Protein AF-X1D7F7-F1 (afdb_monomer)

Solvent-accessible surface area (backbone atoms only — not comparable to full-atom values): 16155 Å² total; per-residue (Å²): 139,84,83,72,40,50,26,48,32,38,71,36,50,73,59,16,38,52,45,43,55,53,54,32,61,75,66,76,52,70,87,54,40,85,65,54,35,62,47,55,54,32,27,34,93,53,94,46,90,59,8,45,32,62,40,54,62,48,71,43,56,56,75,42,74,61,44,76,59,84,46,68,76,40,57,85,78,42,46,62,49,32,41,73,59,33,69,66,85,55,60,74,33,77,72,42,48,59,56,28,54,50,46,52,60,56,57,70,74,51,61,60,69,60,49,30,60,75,67,73,41,46,61,72,49,56,33,73,48,51,54,44,62,40,52,50,23,56,33,30,18,60,75,54,32,56,50,36,61,70,76,41,39,70,60,54,46,50,30,26,63,51,27,41,66,61,53,56,59,62,41,55,65,32,52,66,73,50,69,52,89,98,53,93,45,35,29,34,41,38,50,54,75,67,22,50,86,76,36,54,59,80,57,38,61,72,51,45,68,58,56,48,52,54,48,51,52,43,43,74,73,69,25,30,38,31,37,37,38,44,48,28,45,61,89,54,54,71,64,64,64,77,54,64,67,76,38,42,32,39,39,40,40,64,30,51,63,66,62,47,41,73,76,36,51,93,34,35,56,79,41,76,51,76,59,65,65,42,79,73,70,45,52,73,66,56,55,74,63,65,128

Nearest PDB structures (foldseek):
  2cw6-assembly3_F  TM=3.969E-01  e=5.124E-01  Homo sapiens
  3qpy-assembly1_B  TM=3.254E-01  e=8.257E-01  Neisseria meningitidis MC58
  3fyp-assembly1_B  TM=3.456E-01  e=1.331E+00  Neisseria meningitidis serogroup B
  4jte-assembly1_B  TM=3.418E-01  e=1.689E+00  Neisseria meningitidis MC58

Mean predicted aligned error: 3.76 Å

Radius of gyration: 19.44 Å; Cα contacts (8 Å, |Δi|>4): 446; chains: 1; bounding box: 44×48×54 Å

pLDDT: mean 94.22, std 4.55, range [61.16, 98.56]

Sequence (291 aa):
LTGMTVEEFFFDIPKAYKATKKVWDMFGGFDLYSGGSPIFGYYAPIPNSHSMMYFDWTLPKGNTPEQMHEKEIMKREDYDLVIKKGFKPFIKRPEVQKDFVKCLLETSKLDTREWLKEMDVMPLAEAFIEPPVDMISFLRSFNKFLMDVVEIPDKVITACEATEKELLRTLDPQFKSAKREGVMQMCLFGFSRIATNHISPKKFDLFWPHIKRISEYIIKNGFIVQYHIDNDYTDVLEYFTEFPKGKIMFHLDMTDIFKAKEILGDRACLMGNVPPQITGRGTPHDVENIA

InterPro domains:
  IPR000257 Uroporphyrinogen decarboxylase (URO-D) [PF01208] (127-289)
  IPR038071 UROD/MetE-like superfamily [G3DSA:3.20.20.210] (2-291)
  IPR038071 UROD/MetE-like superfamily [SSF51726] (4-289)
  IPR052024 Methylcobamide/Methylated-thiol:CoM methyltransferase [PTHR47099] (91-290)

Structure (mmCIF, N/CA/C/O backbone):
data_AF-X1D7F7-F1
#
_entry.id   AF-X1D7F7-F1
#
loop_
_atom_site.group_PDB
_atom_site.id
_atom_site.type_symbol
_atom_site.label_atom_id
_atom_site.label_alt_id
_atom_site.label_comp_id
_atom_site.label_asym_id
_atom_site.label_entity_id
_atom_site.label_seq_id
_atom_site.pdbx_PDB_ins_code
_atom_site.Cartn_x
_atom_site.Cartn_y
_atom_site.Cartn_z
_atom_site.occupancy
_atom_site.B_iso_or_equiv
_atom_site.auth_seq_id
_atom_site.auth_comp_id
_atom_site.auth_asym_id
_atom_site.auth_atom_id
_atom_site.pdbx_PDB_model_num
ATOM 1 N N . LEU A 1 1 ? 20.835 -5.389 -14.455 1.00 82.62 1 LEU A N 1
ATOM 2 C CA . LEU A 1 1 ? 20.414 -5.653 -15.855 1.00 82.62 1 LEU A CA 1
ATOM 3 C C . LEU A 1 1 ? 20.789 -4.525 -16.813 1.00 82.62 1 LEU A C 1
ATOM 5 O O . LEU A 1 1 ? 21.385 -4.789 -17.846 1.00 82.62 1 LEU A O 1
ATOM 9 N N . THR A 1 2 ? 20.494 -3.267 -16.482 1.00 89.62 2 THR A N 1
ATOM 10 C CA . THR A 1 2 ? 20.776 -2.122 -17.371 1.00 89.62 2 THR A CA 1
ATOM 11 C C . THR A 1 2 ? 22.102 -1.409 -17.088 1.00 89.62 2 THR A C 1
ATOM 13 O O . THR A 1 2 ? 22.498 -0.563 -17.883 1.00 89.62 2 THR A O 1
ATOM 16 N N . GLY A 1 3 ? 22.783 -1.746 -15.984 1.00 90.50 3 GLY A N 1
ATOM 17 C CA . GLY A 1 3 ? 23.984 -1.050 -15.495 1.00 90.50 3 GLY A CA 1
ATOM 18 C C . GLY A 1 3 ? 23.683 0.216 -14.682 1.00 90.50 3 GLY A C 1
ATOM 19 O O . GLY A 1 3 ? 24.607 0.861 -14.206 1.00 90.50 3 GLY A O 1
ATOM 20 N N . MET A 1 4 ? 22.403 0.553 -14.526 1.00 94.44 4 MET A N 1
ATOM 21 C CA . MET A 1 4 ? 21.915 1.674 -13.728 1.00 94.44 4 MET A CA 1
ATOM 22 C C . MET A 1 4 ? 21.993 1.371 -12.231 1.00 94.44 4 MET A C 1
ATOM 24 O O . MET A 1 4 ? 21.747 0.230 -11.826 1.00 94.44 4 MET A O 1
ATOM 28 N N . THR A 1 5 ? 22.298 2.386 -11.423 1.00 95.94 5 THR A N 1
ATOM 29 C CA . THR A 1 5 ? 22.226 2.261 -9.962 1.00 95.94 5 THR A CA 1
ATOM 30 C C . THR A 1 5 ? 20.793 2.419 -9.445 1.00 95.94 5 THR A C 1
ATOM 32 O O . THR A 1 5 ? 19.941 2.993 -10.122 1.00 95.94 5 THR A O 1
ATOM 35 N N . VAL A 1 6 ? 20.509 1.945 -8.229 1.00 94.75 6 VAL A N 1
ATOM 36 C CA . VAL A 1 6 ? 19.190 2.159 -7.594 1.00 94.75 6 VAL A CA 1
ATOM 37 C C . VAL A 1 6 ? 18.888 3.654 -7.455 1.00 94.75 6 VAL A C 1
ATOM 39 O O . VAL A 1 6 ? 17.783 4.086 -7.761 1.00 94.75 6 VAL A O 1
ATOM 42 N N . GLU A 1 7 ? 19.884 4.457 -7.078 1.00 97.06 7 GLU A N 1
ATOM 43 C CA . GLU A 1 7 ? 19.786 5.920 -7.005 1.00 97.06 7 GLU A CA 1
ATOM 44 C C . GLU A 1 7 ? 19.397 6.548 -8.351 1.00 97.06 7 GLU A C 1
ATOM 46 O O . GLU A 1 7 ? 18.471 7.354 -8.412 1.00 97.06 7 GLU A O 1
ATOM 51 N N . GLU A 1 8 ? 20.044 6.154 -9.449 1.00 96.56 8 GLU A N 1
ATOM 52 C CA . GLU A 1 8 ? 19.692 6.657 -10.780 1.00 96.56 8 GLU A CA 1
ATOM 53 C C . GLU A 1 8 ? 18.271 6.253 -11.186 1.00 96.56 8 GLU A C 1
ATOM 55 O O . GLU A 1 8 ? 17.541 7.075 -11.737 1.00 96.56 8 GLU A O 1
ATOM 60 N N . PHE A 1 9 ? 17.859 5.015 -10.893 1.00 95.75 9 PHE A N 1
ATOM 61 C CA . PHE A 1 9 ? 16.495 4.554 -11.164 1.00 95.75 9 PHE A CA 1
ATOM 62 C C . PHE A 1 9 ? 15.456 5.325 -10.338 1.00 95.75 9 PHE A C 1
ATOM 64 O O . PHE A 1 9 ? 14.357 5.602 -10.816 1.00 95.75 9 PHE A O 1
ATOM 71 N N . PHE A 1 10 ? 15.808 5.712 -9.112 1.00 95.56 10 PHE A N 1
ATOM 72 C CA . PHE A 1 10 ? 14.951 6.519 -8.255 1.00 95.56 10 PHE A CA 1
ATOM 73 C C . PHE A 1 10 ? 14.845 7.965 -8.739 1.00 95.56 10 PHE A C 1
ATOM 75 O O . PHE A 1 10 ? 13.742 8.487 -8.845 1.00 95.56 10 PHE A O 1
ATOM 82 N N . PHE A 1 11 ? 15.950 8.641 -9.043 1.00 95.81 11 PHE A N 1
ATOM 83 C CA . PHE A 1 11 ? 15.922 10.099 -9.213 1.00 95.81 11 PHE A CA 1
ATOM 84 C C . PHE A 1 11 ? 15.910 10.586 -10.665 1.00 95.81 11 PHE A C 1
ATOM 86 O O . PHE A 1 11 ? 15.451 11.700 -10.917 1.00 95.81 11 PHE A O 1
ATOM 93 N N . ASP A 1 12 ? 16.382 9.791 -11.626 1.00 96.44 12 ASP A N 1
ATOM 94 C CA . ASP A 1 12 ? 16.385 10.163 -13.044 1.00 96.44 12 ASP A CA 1
ATOM 95 C C . ASP A 1 12 ? 15.177 9.537 -13.753 1.00 96.44 12 ASP A C 1
ATOM 97 O O . ASP A 1 12 ? 15.259 8.453 -14.331 1.00 96.44 12 ASP A O 1
ATOM 101 N N . ILE A 1 13 ? 14.031 10.224 -13.696 1.00 96.31 13 ILE A N 1
ATOM 102 C CA . ILE A 1 13 ? 12.745 9.729 -14.217 1.00 96.31 13 ILE A CA 1
ATOM 103 C C . ILE A 1 13 ? 12.833 9.305 -15.701 1.00 96.31 13 ILE A C 1
ATOM 105 O O . ILE A 1 13 ? 12.429 8.179 -16.018 1.00 96.31 13 ILE A O 1
ATOM 109 N N . PRO A 1 14 ? 13.378 10.120 -16.632 1.00 95.38 14 PRO A N 1
ATOM 110 C CA . PRO A 1 14 ? 13.524 9.701 -18.027 1.00 95.38 14 PRO A CA 1
ATOM 111 C C . PRO A 1 14 ? 14.444 8.493 -18.208 1.00 95.38 14 PRO A C 1
ATOM 113 O O . PRO A 1 14 ? 14.172 7.630 -19.050 1.00 95.38 14 PRO A O 1
ATOM 116 N N . LYS A 1 15 ? 15.547 8.421 -17.456 1.00 95.50 15 LYS A N 1
ATOM 117 C CA . LYS A 1 15 ? 16.479 7.296 -17.554 1.00 95.50 15 LYS A CA 1
ATOM 118 C C . LYS A 1 15 ? 15.844 6.030 -16.982 1.00 95.50 15 LYS A C 1
ATOM 120 O O . LYS A 1 15 ? 15.919 4.996 -17.644 1.00 95.50 15 LYS A O 1
ATOM 125 N N . ALA A 1 16 ? 15.165 6.114 -15.837 1.00 95.69 16 ALA A N 1
ATOM 126 C CA . ALA A 1 16 ? 14.414 5.021 -15.220 1.00 95.69 16 ALA A CA 1
ATOM 127 C C . ALA A 1 16 ? 13.370 4.449 -16.184 1.00 95.69 16 ALA A C 1
ATOM 129 O O . ALA A 1 16 ? 13.343 3.247 -16.423 1.00 95.69 16 ALA A O 1
ATOM 130 N N . TYR A 1 17 ? 12.598 5.313 -16.844 1.00 94.69 17 TYR A N 1
ATOM 131 C CA . TYR A 1 17 ? 11.628 4.904 -17.857 1.00 94.69 17 TYR A CA 1
ATOM 132 C C . TYR A 1 17 ? 12.265 4.145 -19.036 1.00 94.69 17 TYR A C 1
ATOM 134 O O . TYR A 1 17 ? 11.796 3.070 -19.418 1.00 94.69 17 TYR A O 1
ATOM 142 N N . LYS A 1 18 ? 13.383 4.650 -19.581 1.00 93.75 18 LYS A N 1
ATOM 143 C CA . LYS A 1 18 ? 14.148 3.947 -20.630 1.00 93.75 18 LYS A CA 1
ATOM 144 C C . LYS A 1 18 ? 14.701 2.610 -20.139 1.00 93.75 18 LYS A C 1
ATOM 146 O O . LYS A 1 18 ? 14.734 1.646 -20.901 1.00 93.75 18 LYS A O 1
ATOM 151 N N . ALA A 1 19 ? 15.148 2.547 -18.885 1.00 94.38 19 ALA A N 1
ATOM 152 C CA . ALA A 1 19 ? 15.613 1.310 -18.277 1.00 94.38 19 ALA A CA 1
ATOM 153 C C . ALA A 1 19 ? 14.475 0.293 -18.143 1.00 94.38 19 ALA A C 1
ATOM 155 O O . ALA A 1 19 ? 14.697 -0.863 -18.495 1.00 94.38 19 ALA A O 1
ATOM 156 N N . THR A 1 20 ? 13.273 0.713 -17.738 1.00 92.44 20 THR A N 1
ATOM 157 C CA . THR A 1 20 ? 12.102 -0.171 -17.689 1.00 92.44 20 THR A CA 1
ATOM 158 C C . THR A 1 20 ? 11.771 -0.730 -19.072 1.00 92.44 20 THR A C 1
ATOM 160 O O . THR A 1 20 ? 11.662 -1.944 -19.198 1.00 92.44 20 THR A O 1
ATOM 163 N N . LYS A 1 21 ? 11.711 0.104 -20.125 1.00 91.38 21 LYS A N 1
ATOM 164 C CA . LYS A 1 21 ? 11.503 -0.371 -21.512 1.00 91.38 21 LYS A CA 1
ATOM 165 C C . LYS A 1 21 ? 12.576 -1.368 -21.954 1.00 91.38 21 LYS A C 1
ATOM 167 O O . LYS A 1 21 ? 12.274 -2.417 -22.499 1.00 91.38 21 LYS A O 1
ATOM 172 N N . LYS A 1 22 ? 13.846 -1.085 -21.656 1.00 92.25 22 LYS A N 1
ATOM 173 C CA . LYS A 1 22 ? 14.938 -2.006 -21.990 1.00 92.25 22 LYS A CA 1
ATOM 174 C C . LYS A 1 22 ? 14.789 -3.354 -21.279 1.00 92.25 22 LYS A C 1
ATOM 176 O O . LYS A 1 22 ? 15.020 -4.386 -21.895 1.00 92.25 22 LYS A O 1
ATOM 181 N N . VAL A 1 23 ? 14.453 -3.348 -19.988 1.00 91.38 23 VAL A N 1
ATOM 182 C CA . VAL A 1 23 ? 14.227 -4.584 -19.222 1.00 91.38 23 VAL A CA 1
ATOM 183 C C . VAL A 1 23 ? 13.019 -5.341 -19.768 1.00 91.38 23 VAL A C 1
ATOM 185 O O . VAL A 1 23 ? 13.100 -6.555 -19.905 1.00 91.38 23 VAL A O 1
ATOM 188 N N . TRP A 1 24 ? 11.953 -4.631 -20.137 1.00 91.38 24 TRP A N 1
ATOM 189 C CA . TRP A 1 24 ? 10.791 -5.191 -20.824 1.00 91.38 24 TRP A CA 1
ATOM 190 C C . TRP A 1 24 ? 11.204 -6.008 -22.052 1.00 91.38 24 TRP A C 1
ATOM 192 O O . TRP A 1 24 ? 10.938 -7.206 -22.115 1.00 91.38 24 TRP A O 1
ATOM 202 N N . ASP A 1 25 ? 11.952 -5.395 -22.970 1.00 89.25 25 ASP A N 1
ATOM 203 C CA . ASP A 1 25 ? 12.394 -6.044 -24.209 1.00 89.25 25 ASP A CA 1
ATOM 204 C C . ASP A 1 25 ? 13.329 -7.236 -23.949 1.00 89.25 25 ASP A C 1
ATOM 206 O O . ASP A 1 25 ? 13.267 -8.244 -24.651 1.00 89.25 25 ASP A O 1
ATOM 210 N N . MET A 1 26 ? 14.186 -7.150 -22.923 1.00 91.88 26 MET A N 1
ATOM 211 C CA . MET A 1 26 ? 15.124 -8.224 -22.564 1.00 91.88 26 MET A CA 1
ATOM 212 C C . MET A 1 26 ? 14.426 -9.531 -22.181 1.00 91.88 26 MET A C 1
ATOM 214 O O . MET A 1 26 ? 14.989 -10.599 -22.417 1.00 91.88 26 MET A O 1
ATOM 218 N N . PHE A 1 27 ? 13.239 -9.449 -21.581 1.00 89.00 27 PHE A N 1
ATOM 219 C CA . PHE A 1 27 ? 12.469 -10.615 -21.148 1.00 89.00 27 PHE A CA 1
ATOM 220 C C . PHE A 1 27 ? 11.330 -10.978 -22.110 1.00 89.00 27 PHE A C 1
ATOM 222 O O . PHE A 1 27 ? 10.582 -11.909 -21.832 1.00 89.00 27 PHE A O 1
ATOM 229 N N . GLY A 1 28 ? 11.223 -10.296 -23.257 1.00 87.75 28 GLY A N 1
ATOM 230 C CA . GLY A 1 28 ? 10.147 -10.526 -24.226 1.00 87.75 28 GLY A CA 1
ATOM 231 C C . GLY A 1 28 ? 8.805 -9.910 -23.821 1.00 87.75 28 GLY A C 1
ATOM 232 O O . GLY A 1 28 ? 7.779 -10.259 -24.399 1.00 87.75 28 GLY A O 1
ATOM 233 N N . GLY A 1 29 ? 8.821 -8.981 -22.864 1.00 87.88 29 GLY A N 1
ATOM 234 C CA . GLY A 1 29 ? 7.650 -8.315 -22.308 1.00 87.88 29 GLY A CA 1
ATOM 235 C C . GLY A 1 29 ? 7.100 -8.955 -21.035 1.00 87.88 29 GLY A C 1
ATOM 236 O O . GLY A 1 29 ? 7.577 -9.986 -20.570 1.00 87.88 29 GLY A O 1
ATOM 237 N N . PHE A 1 30 ? 6.102 -8.290 -20.454 1.00 88.69 30 PHE A N 1
ATOM 238 C CA . PHE A 1 30 ? 5.359 -8.739 -19.278 1.00 88.69 30 PHE A CA 1
ATOM 239 C C . PHE A 1 30 ? 3.867 -8.446 -19.477 1.00 88.69 30 PHE A C 1
ATOM 241 O O . PHE A 1 30 ? 3.506 -7.574 -20.262 1.00 88.69 30 PHE A O 1
ATOM 248 N N . ASP A 1 31 ? 2.991 -9.107 -18.725 1.00 88.38 31 ASP A N 1
ATOM 249 C CA . ASP A 1 31 ? 1.540 -8.858 -18.798 1.00 88.38 31 ASP A CA 1
ATOM 250 C C . ASP A 1 31 ? 1.103 -7.587 -18.045 1.00 88.38 31 ASP A C 1
ATOM 252 O O . ASP A 1 31 ? -0.057 -7.172 -18.105 1.00 88.38 31 ASP A O 1
ATOM 256 N N . LEU A 1 32 ? 2.027 -6.963 -17.306 1.00 89.00 32 LEU A N 1
ATOM 257 C CA . LEU A 1 32 ? 1.753 -5.815 -16.451 1.00 89.00 32 LEU A CA 1
ATOM 258 C C . LEU A 1 32 ? 2.950 -4.868 -16.375 1.00 89.00 32 LEU A C 1
ATOM 260 O O . LEU A 1 32 ? 4.075 -5.275 -16.087 1.00 89.00 32 LEU A O 1
ATOM 264 N N . TYR A 1 33 ? 2.698 -3.577 -16.570 1.00 88.94 33 TYR A N 1
ATOM 265 C CA . TYR A 1 33 ? 3.700 -2.532 -16.418 1.00 88.94 33 TYR A CA 1
ATOM 266 C C . TYR A 1 33 ? 3.781 -2.036 -14.973 1.00 88.94 33 TYR A C 1
ATOM 268 O O . TYR A 1 33 ? 2.916 -1.302 -14.497 1.00 88.94 33 TYR A O 1
ATOM 276 N N . SER A 1 34 ? 4.861 -2.397 -14.280 1.00 81.12 34 SER A N 1
ATOM 277 C CA . SER A 1 34 ? 5.099 -2.044 -12.872 1.00 81.12 34 SER A CA 1
ATOM 278 C C . SER A 1 34 ? 5.486 -0.579 -12.631 1.00 81.12 34 SER A C 1
ATOM 280 O O . SER A 1 34 ? 5.637 -0.176 -11.482 1.00 81.12 34 SER A O 1
ATOM 282 N N . GLY A 1 35 ? 5.650 0.229 -13.684 1.00 83.06 35 GLY A N 1
ATOM 283 C CA . GLY A 1 35 ? 6.020 1.640 -13.571 1.00 83.06 35 GLY A CA 1
ATOM 284 C C . GLY A 1 35 ? 7.496 1.945 -13.846 1.00 83.06 35 GLY A C 1
ATOM 285 O O . GLY A 1 35 ? 8.304 1.082 -14.194 1.00 83.06 35 GLY A O 1
ATOM 286 N N . GLY A 1 36 ? 7.827 3.233 -13.742 1.00 86.38 36 GLY A N 1
ATOM 287 C CA . GLY A 1 36 ? 9.190 3.756 -13.836 1.00 86.38 36 GLY A CA 1
ATOM 288 C C . GLY A 1 36 ? 9.761 4.065 -12.454 1.00 86.38 36 GLY A C 1
ATOM 289 O O . GLY A 1 36 ? 9.640 3.270 -11.529 1.00 86.38 36 GLY A O 1
ATOM 290 N N . SER A 1 37 ? 10.366 5.242 -12.314 1.00 93.88 37 SER A N 1
ATOM 291 C CA . SER A 1 37 ? 10.890 5.708 -11.030 1.00 93.88 37 SER A CA 1
ATOM 292 C C . SER A 1 37 ? 9.804 5.721 -9.928 1.00 93.88 37 SER A C 1
ATOM 294 O O . SER A 1 37 ? 8.736 6.309 -10.132 1.00 93.88 37 SER A O 1
ATOM 296 N N . PRO A 1 38 ? 10.082 5.156 -8.737 1.00 92.81 38 PRO A N 1
ATOM 297 C CA . PRO A 1 38 ? 9.147 5.148 -7.611 1.00 92.81 38 PRO A CA 1
ATOM 298 C C . PRO A 1 38 ? 9.126 6.467 -6.820 1.00 92.81 38 PRO A C 1
ATOM 300 O O . PRO A 1 38 ? 8.256 6.643 -5.966 1.00 92.81 38 PRO A O 1
ATOM 303 N N . ILE A 1 39 ? 10.030 7.422 -7.095 1.00 94.62 39 ILE A N 1
ATOM 304 C CA . ILE A 1 39 ? 10.178 8.656 -6.295 1.00 94.62 39 ILE A CA 1
ATOM 305 C C . ILE A 1 39 ? 8.882 9.472 -6.199 1.00 94.62 39 ILE A C 1
ATOM 307 O O . ILE A 1 39 ? 8.641 10.160 -5.208 1.00 94.62 39 ILE A O 1
ATOM 311 N N . PHE A 1 40 ? 8.011 9.349 -7.204 1.00 89.81 40 PHE A N 1
ATOM 312 C CA . PHE A 1 40 ? 6.699 9.985 -7.215 1.00 89.81 40 PHE A CA 1
ATOM 313 C C . PHE A 1 40 ? 5.881 9.656 -5.957 1.00 89.81 40 PHE A C 1
ATOM 315 O O . PHE A 1 40 ? 5.280 10.560 -5.377 1.00 89.81 40 PHE A O 1
ATOM 322 N N . GLY A 1 41 ? 5.900 8.397 -5.501 1.00 90.75 41 GLY A N 1
ATOM 323 C CA . GLY A 1 41 ? 5.191 7.965 -4.293 1.00 90.75 41 GLY A CA 1
ATOM 324 C C . GLY A 1 41 ? 5.739 8.611 -3.019 1.00 90.75 41 GLY A C 1
ATOM 325 O O . GLY A 1 41 ? 4.967 8.997 -2.144 1.00 90.75 41 GLY A O 1
ATOM 326 N N . TYR A 1 42 ? 7.056 8.827 -2.960 1.00 95.31 42 TYR A N 1
ATOM 327 C CA . TYR A 1 42 ? 7.735 9.435 -1.812 1.00 95.31 42 TYR A CA 1
ATOM 328 C C . TYR A 1 42 ? 7.459 10.927 -1.681 1.00 95.31 42 TYR A C 1
ATOM 330 O O . TYR A 1 42 ? 7.416 11.461 -0.570 1.00 95.31 42 TYR A O 1
ATOM 338 N N . TYR A 1 43 ? 7.252 11.609 -2.807 1.00 94.69 43 TYR A N 1
ATOM 339 C CA . TYR A 1 43 ? 6.912 13.027 -2.814 1.00 94.69 43 TYR A CA 1
ATOM 340 C C . TYR A 1 43 ? 5.406 13.294 -2.795 1.00 94.69 43 TYR A C 1
ATOM 342 O O . TYR A 1 43 ? 4.996 14.429 -2.543 1.00 94.69 43 TYR A O 1
ATOM 350 N N . ALA A 1 44 ? 4.576 12.273 -3.033 1.00 89.81 44 ALA A N 1
ATOM 351 C CA . ALA A 1 44 ? 3.130 12.415 -3.088 1.00 89.81 44 ALA A CA 1
ATOM 352 C C . ALA A 1 44 ? 2.588 13.091 -1.811 1.00 89.81 44 ALA A C 1
ATOM 354 O O . ALA A 1 44 ? 2.826 12.606 -0.699 1.00 89.81 44 ALA A O 1
ATOM 355 N N . PRO A 1 45 ? 1.833 14.201 -1.942 1.00 87.81 45 PRO A N 1
ATOM 356 C CA . PRO A 1 45 ? 1.291 14.944 -0.809 1.00 87.81 45 PRO A CA 1
ATOM 357 C C . PRO A 1 45 ? -0.006 14.296 -0.304 1.00 87.81 45 PRO A C 1
ATOM 359 O O . PRO A 1 45 ? -1.019 14.972 -0.117 1.00 87.81 45 PRO A O 1
ATOM 362 N N . ILE A 1 46 ? 0.004 12.974 -0.145 1.00 90.75 46 ILE A N 1
ATOM 363 C CA . ILE A 1 46 ? -1.118 12.201 0.381 1.00 90.75 46 ILE A CA 1
ATOM 364 C C . ILE A 1 46 ? -0.658 11.421 1.617 1.00 90.75 46 ILE A C 1
ATOM 366 O O . ILE A 1 46 ? 0.517 11.054 1.691 1.00 90.75 46 ILE A O 1
ATOM 370 N N . PRO A 1 47 ? -1.547 11.162 2.590 1.00 92.38 47 PRO A N 1
ATOM 371 C CA . PRO A 1 47 ? -1.204 10.332 3.734 1.00 92.38 47 PRO A CA 1
ATOM 372 C C . PRO A 1 47 ? -1.077 8.871 3.273 1.00 92.38 47 PRO A C 1
ATOM 374 O O . PRO A 1 47 ? -2.082 8.192 3.074 1.00 92.38 47 PRO A O 1
ATOM 377 N N . ASN A 1 48 ? 0.162 8.429 3.049 1.00 91.94 48 ASN A N 1
ATOM 378 C CA . ASN A 1 48 ? 0.539 7.042 2.770 1.00 91.94 48 ASN A CA 1
ATOM 379 C C . ASN A 1 48 ? 1.916 6.730 3.392 1.00 91.94 48 ASN A C 1
ATOM 381 O O . ASN A 1 48 ? 2.683 7.651 3.699 1.00 91.94 48 ASN A O 1
ATOM 385 N N . SER A 1 49 ? 2.247 5.448 3.529 1.00 92.31 49 SER A N 1
ATOM 386 C CA . SER A 1 49 ? 3.501 4.942 4.110 1.00 92.31 49 SER A CA 1
ATOM 387 C C . SER A 1 49 ? 4.779 5.436 3.415 1.00 92.31 49 SER A C 1
ATOM 389 O O . SER A 1 49 ? 5.811 5.644 4.058 1.00 92.31 49 SER A O 1
ATOM 391 N N . HIS A 1 50 ? 4.718 5.685 2.108 1.00 93.00 50 HIS A N 1
ATOM 392 C CA . HIS A 1 50 ? 5.858 6.120 1.302 1.00 93.00 50 HIS A CA 1
ATOM 393 C C . HIS A 1 50 ? 6.133 7.625 1.442 1.00 93.00 50 HIS A C 1
ATOM 395 O O . HIS A 1 50 ? 7.250 8.083 1.201 1.00 93.00 50 HIS A O 1
ATOM 401 N N . SER A 1 51 ? 5.145 8.416 1.863 1.00 94.81 51 SER A N 1
ATOM 402 C CA . SER A 1 51 ? 5.198 9.872 1.802 1.00 94.81 51 SER A CA 1
ATOM 403 C C . SER A 1 51 ? 6.204 10.442 2.798 1.00 94.81 51 SER A C 1
ATOM 405 O O . SER A 1 51 ? 6.008 10.451 4.019 1.00 94.81 51 SER A O 1
ATOM 407 N N . MET A 1 52 ? 7.266 11.041 2.261 1.00 96.12 52 MET A N 1
ATOM 408 C CA . MET A 1 52 ? 8.280 11.763 3.032 1.00 96.12 52 MET A CA 1
ATOM 409 C C . MET A 1 52 ? 7.735 13.016 3.715 1.00 96.12 52 MET A C 1
ATOM 411 O O . MET A 1 52 ? 8.399 13.582 4.591 1.00 96.12 52 MET A O 1
ATOM 415 N N . MET A 1 53 ? 6.532 13.451 3.327 1.00 95.62 53 MET A N 1
ATOM 416 C CA . MET A 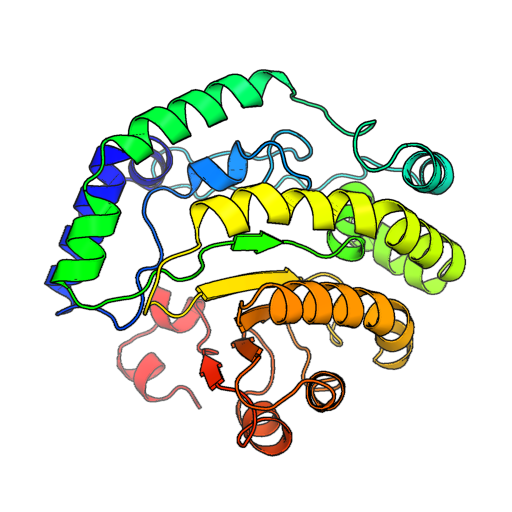1 53 ? 5.814 14.526 3.996 1.00 95.62 53 MET A CA 1
ATOM 417 C C . MET A 1 53 ? 5.482 14.155 5.447 1.00 95.62 53 MET A C 1
ATOM 419 O O . MET A 1 53 ? 5.513 15.034 6.310 1.00 95.62 53 MET A O 1
ATOM 423 N N . TYR A 1 54 ? 5.222 12.873 5.715 1.00 95.75 54 TYR A N 1
ATOM 424 C CA . TYR A 1 54 ? 4.865 12.344 7.033 1.00 95.75 54 TYR A CA 1
ATOM 425 C C . TYR A 1 54 ? 6.016 11.561 7.672 1.00 95.75 54 TYR A C 1
ATOM 427 O O . TYR A 1 54 ? 6.303 11.739 8.859 1.00 95.75 54 TYR A O 1
ATOM 435 N N . PHE A 1 55 ? 6.704 10.728 6.888 1.00 96.12 55 PHE A N 1
ATOM 436 C CA . PHE A 1 55 ? 7.628 9.721 7.407 1.00 96.12 55 PHE A CA 1
ATOM 437 C C . PHE A 1 55 ? 9.091 10.020 7.096 1.00 96.12 55 PHE A C 1
ATOM 439 O O . PHE A 1 55 ? 9.438 10.717 6.143 1.00 96.12 55 PHE A O 1
ATOM 446 N N . ASP A 1 56 ? 9.980 9.515 7.946 1.00 95.31 56 ASP A N 1
ATOM 447 C CA . ASP A 1 56 ? 11.420 9.664 7.778 1.00 95.31 56 ASP A CA 1
ATOM 448 C C . ASP A 1 56 ? 11.937 8.539 6.8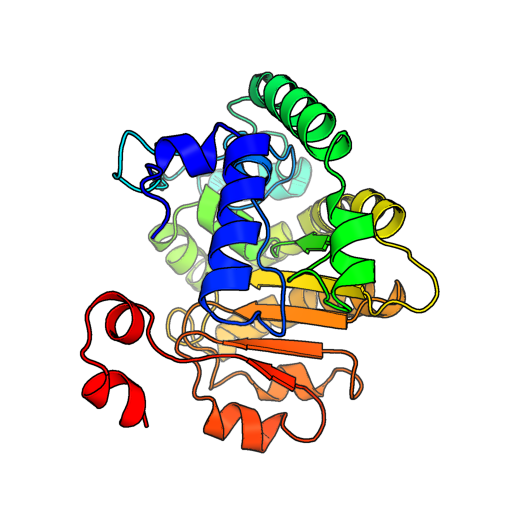76 1.00 95.31 56 ASP A C 1
ATOM 450 O O . ASP A 1 56 ? 12.029 7.392 7.303 1.00 95.31 56 ASP A O 1
ATOM 454 N N . TRP A 1 57 ? 12.312 8.877 5.646 1.00 96.38 57 TRP A N 1
ATOM 455 C CA . TRP A 1 57 ? 12.926 7.941 4.708 1.00 96.38 57 TRP A CA 1
ATOM 456 C C . TRP A 1 57 ? 14.385 8.304 4.453 1.00 96.38 57 TRP A C 1
ATOM 458 O O . TRP A 1 57 ? 14.719 9.468 4.213 1.00 96.38 57 TRP A O 1
ATOM 468 N N . THR A 1 58 ? 15.254 7.298 4.462 1.00 96.50 58 THR A N 1
ATOM 469 C CA . THR A 1 58 ? 16.527 7.378 3.747 1.00 96.50 58 THR A CA 1
ATOM 470 C C . THR A 1 58 ? 16.270 6.914 2.329 1.00 96.50 58 THR A C 1
ATOM 472 O O . THR A 1 58 ? 15.906 5.763 2.122 1.00 96.50 58 THR A O 1
ATOM 475 N N . LEU A 1 59 ? 16.437 7.822 1.373 1.00 96.12 59 LEU A N 1
ATOM 476 C CA . LEU A 1 59 ? 16.346 7.493 -0.043 1.00 96.12 59 LEU A CA 1
ATOM 477 C C . LEU A 1 59 ? 17.638 6.822 -0.541 1.00 96.12 59 LEU A C 1
ATOM 479 O O . LEU A 1 59 ? 18.673 6.929 0.130 1.00 96.12 59 LEU A O 1
ATOM 483 N N . PRO A 1 60 ? 17.598 6.150 -1.704 1.00 96.75 60 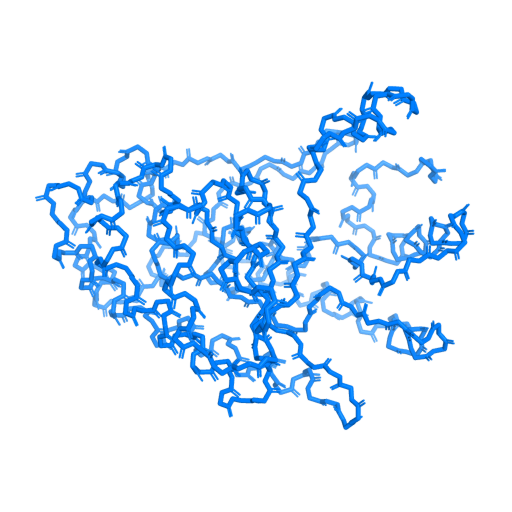PRO A N 1
ATOM 484 C CA . PRO A 1 60 ? 18.725 5.368 -2.189 1.00 96.75 60 PRO A CA 1
ATOM 485 C C . PRO A 1 60 ? 19.985 6.195 -2.437 1.00 96.75 60 PRO A C 1
ATOM 487 O O . PRO A 1 60 ? 19.927 7.353 -2.853 1.00 96.75 60 PRO A O 1
ATOM 490 N N . LYS A 1 61 ? 21.140 5.556 -2.237 1.00 96.38 61 LYS A N 1
ATOM 491 C CA . LYS A 1 61 ? 22.464 6.083 -2.597 1.00 96.38 61 LYS A CA 1
ATOM 492 C C . LYS A 1 61 ? 23.293 4.966 -3.220 1.00 96.38 61 LYS A C 1
ATOM 494 O O . LYS A 1 61 ? 23.518 3.931 -2.588 1.00 96.38 61 LYS A O 1
ATOM 499 N N . GLY A 1 62 ? 23.758 5.158 -4.450 1.00 95.88 62 GLY A N 1
ATOM 500 C CA . GLY A 1 62 ? 24.320 4.084 -5.261 1.00 95.88 62 GLY A CA 1
ATOM 501 C C . GLY A 1 62 ? 23.321 2.933 -5.408 1.00 95.88 62 GLY A C 1
ATOM 502 O O . GLY A 1 62 ? 22.237 3.117 -5.951 1.00 95.88 62 GLY A O 1
ATOM 503 N N . ASN A 1 63 ? 23.689 1.748 -4.914 1.00 94.50 63 ASN A N 1
ATOM 504 C CA . ASN A 1 63 ? 22.844 0.546 -4.941 1.00 94.50 63 ASN A CA 1
ATOM 505 C C . ASN A 1 63 ? 22.228 0.188 -3.582 1.00 94.50 63 ASN A C 1
ATOM 507 O O . ASN A 1 63 ? 21.660 -0.892 -3.438 1.00 94.50 63 ASN A O 1
ATOM 511 N N . THR A 1 64 ? 22.350 1.061 -2.582 1.00 94.50 64 THR A N 1
ATOM 512 C CA . THR A 1 64 ? 21.660 0.874 -1.305 1.00 94.50 64 THR A CA 1
ATOM 513 C C . THR A 1 64 ? 20.187 1.243 -1.487 1.00 94.50 64 THR A C 1
ATOM 515 O O . THR A 1 64 ? 19.939 2.376 -1.909 1.00 94.50 64 THR A O 1
ATOM 518 N N . PRO A 1 65 ? 19.234 0.337 -1.194 1.00 92.38 65 PRO A N 1
ATOM 519 C CA . PRO A 1 65 ? 17.811 0.632 -1.304 1.00 92.38 65 PRO A CA 1
ATOM 520 C C . PRO A 1 65 ? 17.374 1.654 -0.254 1.00 92.38 65 PRO A C 1
ATOM 522 O O . PRO A 1 65 ? 18.078 1.935 0.721 1.00 92.38 65 PRO A O 1
ATOM 525 N N . GLU A 1 66 ? 16.199 2.215 -0.470 1.00 95.50 66 GLU A N 1
ATOM 526 C CA . GLU A 1 66 ? 15.522 3.077 0.475 1.00 95.50 66 GLU A CA 1
ATOM 527 C C . GLU A 1 66 ? 15.129 2.334 1.754 1.00 95.50 66 GLU A C 1
ATOM 529 O O . GLU A 1 66 ? 14.909 1.125 1.765 1.00 95.50 66 GLU A O 1
ATOM 534 N N . GLN A 1 67 ? 15.018 3.079 2.850 1.00 95.56 67 GLN A N 1
ATOM 535 C CA . GLN A 1 67 ? 14.609 2.530 4.136 1.00 95.56 67 GLN A CA 1
ATOM 536 C C . GLN A 1 67 ? 13.778 3.549 4.904 1.00 95.56 67 GLN A C 1
ATOM 538 O O . GLN A 1 67 ? 14.211 4.687 5.126 1.00 95.56 67 GLN A O 1
ATOM 543 N N . MET A 1 68 ? 12.604 3.118 5.363 1.00 94.88 68 MET A N 1
ATOM 544 C CA . MET A 1 68 ? 11.811 3.886 6.312 1.00 94.88 68 MET A CA 1
ATOM 545 C C . MET A 1 68 ? 12.406 3.732 7.710 1.00 94.88 68 MET A C 1
ATOM 547 O O . MET A 1 68 ? 12.641 2.617 8.187 1.00 94.88 68 MET A O 1
ATOM 551 N N . HIS A 1 69 ? 12.605 4.858 8.387 1.00 94.94 69 HIS A N 1
ATOM 552 C CA . HIS A 1 69 ? 12.969 4.918 9.798 1.00 94.94 69 HIS A CA 1
ATOM 553 C C . HIS A 1 69 ? 11.703 5.096 10.619 1.00 94.94 69 HIS A C 1
ATOM 555 O O . HIS A 1 69 ? 11.323 6.218 10.965 1.00 94.94 69 HIS A O 1
ATOM 561 N N . GLU A 1 70 ? 11.034 3.982 10.897 1.00 93.44 70 GLU A N 1
ATOM 562 C CA . GLU A 1 70 ? 9.795 3.998 11.664 1.00 93.44 70 GLU A CA 1
ATOM 563 C C . GLU A 1 70 ? 10.040 4.506 13.092 1.00 93.44 70 GLU A C 1
ATOM 565 O O . GLU A 1 70 ? 10.940 4.047 13.800 1.00 93.44 70 GLU A O 1
ATOM 570 N N . LYS A 1 71 ? 9.243 5.492 13.511 1.00 93.00 71 LYS A N 1
ATOM 571 C CA . LYS A 1 71 ? 9.329 6.143 14.822 1.00 93.00 71 LYS A CA 1
ATOM 572 C C . LYS A 1 71 ? 7.927 6.388 15.359 1.00 93.00 71 LYS A C 1
ATOM 574 O O . LYS A 1 71 ? 6.987 6.569 14.596 1.00 93.00 71 LYS A O 1
ATOM 579 N N . GLU A 1 72 ? 7.814 6.478 16.677 1.00 96.06 72 GLU A N 1
ATOM 580 C CA . GLU A 1 72 ? 6.606 6.960 17.350 1.00 96.06 72 GLU A CA 1
ATOM 581 C C . GLU A 1 72 ? 6.461 8.475 17.107 1.00 96.06 72 GLU A C 1
ATOM 583 O O . GLU A 1 72 ? 7.040 9.296 17.819 1.00 96.06 72 GLU A O 1
ATOM 588 N N . ILE A 1 73 ? 5.743 8.847 16.046 1.00 96.44 73 ILE A N 1
ATOM 589 C CA . ILE A 1 73 ? 5.430 10.240 15.686 1.00 96.44 73 ILE A CA 1
ATOM 590 C C . ILE A 1 73 ? 4.187 10.716 16.448 1.00 96.44 73 ILE A C 1
ATOM 592 O O . ILE A 1 73 ? 4.134 11.856 16.904 1.00 96.44 73 ILE A O 1
ATOM 596 N N . MET A 1 74 ? 3.205 9.831 16.588 1.00 96.38 74 MET A N 1
ATOM 597 C CA . MET A 1 74 ? 1.945 10.027 17.294 1.00 96.38 74 MET A CA 1
ATOM 598 C C . MET A 1 74 ? 1.981 9.277 18.628 1.00 96.38 74 MET A C 1
ATOM 600 O O . MET A 1 74 ? 2.322 8.090 18.670 1.00 96.38 74 MET A O 1
ATOM 604 N N . LYS A 1 75 ? 1.589 9.948 19.714 1.00 97.81 75 LYS A N 1
ATOM 605 C CA . LYS A 1 75 ? 1.399 9.337 21.037 1.00 97.81 75 LYS A CA 1
ATOM 606 C C . LYS A 1 75 ? -0.058 8.929 21.254 1.00 97.81 75 LYS A C 1
ATOM 608 O O . LYS A 1 75 ? -0.950 9.287 20.488 1.00 97.81 75 LYS A O 1
ATOM 613 N N . ARG A 1 76 ? -0.329 8.197 22.337 1.00 97.00 76 ARG A N 1
ATOM 614 C CA . ARG A 1 76 ? -1.691 7.746 22.676 1.00 97.00 76 ARG A CA 1
ATOM 615 C C . ARG A 1 76 ? -2.646 8.919 22.960 1.00 97.00 76 ARG A C 1
ATOM 617 O O . ARG A 1 76 ? -3.847 8.828 22.710 1.00 97.00 76 ARG A O 1
ATOM 624 N N . GLU A 1 77 ? -2.136 10.042 23.443 1.00 97.06 77 GLU A N 1
ATOM 625 C CA . GLU A 1 77 ? -2.932 11.250 23.687 1.00 97.06 77 GLU A CA 1
ATOM 626 C C . GLU A 1 77 ? -3.337 11.939 22.372 1.00 97.06 77 GLU A C 1
ATOM 628 O O . GLU A 1 77 ? -4.356 12.625 22.311 1.00 97.06 77 GLU A O 1
ATOM 633 N N . ASP A 1 78 ? -2.593 11.695 21.290 1.00 98.31 78 ASP A N 1
ATOM 634 C CA . ASP A 1 78 ? -2.808 12.332 19.994 1.00 98.31 78 ASP A CA 1
ATOM 635 C C . ASP A 1 78 ? -3.935 11.679 19.172 1.00 98.31 78 ASP A C 1
ATOM 637 O O . ASP A 1 78 ? -4.301 12.205 18.121 1.00 98.31 78 ASP A O 1
ATOM 641 N N . TYR A 1 79 ? -4.555 10.581 19.631 1.00 98.56 79 TYR A N 1
ATOM 642 C CA . TYR A 1 79 ? -5.747 10.030 18.958 1.00 98.56 79 TYR A CA 1
ATOM 643 C C . TYR A 1 79 ? -6.865 11.071 18.855 1.00 98.56 79 TYR A C 1
ATOM 645 O O . TYR A 1 79 ? -7.508 11.176 17.815 1.00 98.56 79 TYR A O 1
ATOM 653 N N . ASP A 1 80 ? -7.058 11.901 19.883 1.00 98.25 80 ASP A N 1
ATOM 654 C CA . ASP A 1 80 ? -8.079 12.957 19.849 1.00 98.25 80 ASP A CA 1
ATOM 655 C C . ASP A 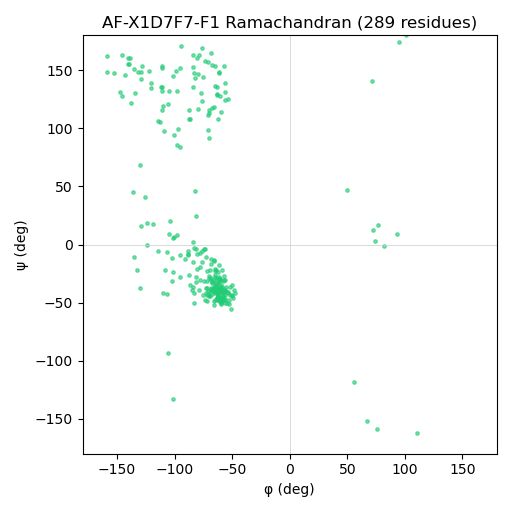1 80 ? -7.718 14.061 18.843 1.00 98.25 80 ASP A C 1
ATOM 657 O O . ASP A 1 80 ? -8.593 14.692 18.241 1.00 98.25 80 ASP A O 1
ATOM 661 N N . LEU A 1 81 ? -6.417 14.270 18.611 1.00 98.12 81 LEU A N 1
ATOM 662 C CA . LEU A 1 81 ? -5.925 15.169 17.576 1.00 98.12 81 LEU A CA 1
ATOM 663 C C . LEU A 1 81 ? -6.211 14.608 16.177 1.00 98.12 81 LEU A C 1
ATOM 665 O O . LEU A 1 81 ? -6.712 15.364 15.341 1.00 98.12 81 LEU A O 1
ATOM 669 N N . VAL A 1 82 ? -5.963 13.312 15.945 1.00 97.94 82 VAL A N 1
ATOM 670 C CA . VAL A 1 82 ? -6.307 12.612 14.691 1.00 97.94 82 VAL A CA 1
ATOM 671 C C . VAL A 1 82 ? -7.811 12.678 14.437 1.00 97.94 82 VAL A C 1
ATOM 673 O O . VAL A 1 82 ? -8.231 13.121 13.372 1.00 97.94 82 VAL A O 1
ATOM 676 N N . ILE A 1 83 ? -8.632 12.341 15.434 1.00 98.38 83 ILE A N 1
ATOM 677 C CA . ILE A 1 83 ? -10.099 12.369 15.321 1.00 98.38 83 ILE A CA 1
ATOM 678 C C . ILE A 1 83 ? -10.597 13.768 14.931 1.00 98.38 83 ILE A C 1
ATOM 680 O O . ILE A 1 83 ? -11.498 13.913 14.107 1.00 98.38 83 ILE A O 1
ATOM 684 N N . LYS A 1 84 ? -10.011 14.825 15.505 1.00 98.12 84 LYS A N 1
ATOM 685 C CA . LYS A 1 84 ? -10.477 16.202 15.292 1.00 98.12 84 LYS A CA 1
ATOM 686 C C . LYS A 1 84 ? -9.922 16.864 14.031 1.00 98.12 84 LYS A C 1
ATOM 688 O O . LYS A 1 84 ? -10.594 17.717 13.450 1.00 98.12 84 LYS A O 1
ATOM 693 N N . LYS A 1 85 ? -8.668 16.585 13.675 1.00 97.81 85 LYS A N 1
ATOM 694 C CA . LYS A 1 85 ? -7.920 17.346 12.657 1.00 97.81 85 LYS A CA 1
ATOM 695 C C . LYS A 1 85 ? -7.384 16.492 11.511 1.00 97.81 85 LYS A C 1
ATOM 697 O O . LYS A 1 85 ? -6.767 17.058 10.606 1.00 97.81 85 LYS A O 1
ATOM 702 N N . GLY A 1 86 ? -7.619 15.187 11.544 1.00 97.38 86 GLY A N 1
ATOM 703 C CA . GLY A 1 86 ? -7.099 14.251 10.565 1.00 97.38 86 GLY A CA 1
ATOM 704 C C . GLY A 1 86 ? -5.582 14.102 10.638 1.00 97.38 86 GLY A C 1
ATOM 705 O O . GLY A 1 86 ? -4.977 14.324 11.692 1.00 97.38 86 GLY A O 1
ATOM 706 N N . PHE A 1 87 ? -4.952 13.774 9.511 1.00 97.12 87 PHE A N 1
ATOM 707 C CA . PHE A 1 87 ? -3.500 13.563 9.458 1.00 97.12 87 PHE A CA 1
ATOM 708 C C . PHE A 1 87 ? -2.692 14.853 9.290 1.00 97.12 87 PHE A C 1
ATOM 710 O O . PHE A 1 87 ? -1.494 14.875 9.566 1.00 97.12 87 PHE A O 1
ATOM 717 N N . LYS A 1 88 ? -3.327 15.964 8.902 1.00 95.88 88 LYS A N 1
ATOM 718 C CA . LYS A 1 88 ? -2.662 17.259 8.672 1.00 95.88 88 LYS A CA 1
ATOM 719 C C . LYS A 1 88 ? -1.687 17.712 9.782 1.00 95.88 88 LYS A C 1
ATOM 721 O O . LYS A 1 88 ? -0.629 18.232 9.426 1.00 95.88 88 LYS A O 1
ATOM 726 N N . PRO A 1 89 ? -1.976 17.563 11.094 1.00 96.88 89 PRO A N 1
ATOM 727 C CA . PRO A 1 89 ? -1.041 17.962 12.152 1.00 96.88 89 PRO A CA 1
ATOM 728 C C . PRO A 1 89 ? 0.301 17.218 12.137 1.00 96.88 89 PRO A C 1
ATOM 730 O O . PRO A 1 89 ? 1.252 17.696 12.746 1.00 96.88 89 PRO A O 1
ATOM 733 N N . PHE A 1 90 ? 0.377 16.077 11.449 1.00 96.56 90 PHE A N 1
ATOM 734 C CA . PHE A 1 90 ? 1.562 15.224 11.372 1.00 96.56 90 PHE A CA 1
ATOM 735 C C . PHE A 1 90 ? 2.390 15.445 10.097 1.00 96.56 90 PHE A C 1
ATOM 737 O O . PHE A 1 90 ? 3.334 14.702 9.847 1.00 96.56 90 PHE A O 1
ATOM 744 N N . ILE A 1 91 ? 2.074 16.468 9.294 1.00 96.25 91 ILE A N 1
ATOM 745 C CA . ILE A 1 91 ? 2.920 16.891 8.171 1.00 96.25 91 ILE A CA 1
ATOM 746 C C . ILE A 1 91 ? 4.224 17.483 8.724 1.00 96.25 91 ILE A C 1
ATOM 748 O O . ILE A 1 91 ? 4.210 18.512 9.401 1.00 96.25 91 ILE A O 1
ATOM 752 N N . LYS A 1 92 ? 5.354 16.848 8.406 1.00 94.62 92 LYS A N 1
ATOM 753 C CA . LYS A 1 92 ? 6.703 17.236 8.854 1.00 94.62 92 LYS A CA 1
ATOM 754 C C . LYS A 1 92 ? 7.506 17.956 7.774 1.00 94.62 92 LYS A C 1
ATOM 756 O O . LYS A 1 92 ? 8.335 18.793 8.117 1.00 94.62 92 LYS A O 1
ATOM 761 N N . ARG A 1 93 ? 7.273 17.624 6.499 1.00 95.25 93 ARG A N 1
ATOM 762 C CA . ARG A 1 93 ? 8.042 18.137 5.349 1.00 95.25 93 ARG A CA 1
ATOM 763 C C . ARG A 1 93 ? 7.144 18.688 4.235 1.00 95.25 93 ARG A C 1
ATOM 765 O O . ARG A 1 93 ? 7.037 18.075 3.171 1.00 95.25 93 ARG A O 1
ATOM 772 N N . PRO A 1 94 ? 6.435 19.811 4.453 1.00 95.00 94 PRO A N 1
ATOM 773 C CA . PRO A 1 94 ? 5.565 20.396 3.429 1.00 95.00 94 PRO A CA 1
ATOM 774 C C . PRO A 1 94 ? 6.325 20.848 2.168 1.00 95.00 94 PRO A C 1
ATOM 776 O O . PRO A 1 94 ? 5.742 20.925 1.088 1.00 95.00 94 PRO A O 1
ATOM 779 N N . GLU A 1 95 ? 7.622 21.135 2.274 1.00 94.50 95 GLU A N 1
ATOM 780 C CA . GLU A 1 95 ? 8.483 21.566 1.171 1.00 94.50 95 GLU A CA 1
ATOM 781 C C . GLU A 1 95 ? 8.614 20.532 0.044 1.00 94.50 95 GLU A C 1
ATOM 783 O O . GLU A 1 95 ? 8.741 20.933 -1.116 1.00 94.50 95 GLU A O 1
ATOM 788 N N . VAL A 1 96 ? 8.474 19.238 0.366 1.00 94.50 96 VAL A N 1
ATOM 789 C CA . VAL A 1 96 ? 8.526 18.104 -0.581 1.00 94.50 96 VAL A CA 1
ATOM 790 C C . VAL A 1 96 ? 7.462 18.219 -1.680 1.00 94.50 96 VAL A C 1
ATOM 792 O O . VAL A 1 96 ? 7.621 17.695 -2.782 1.00 94.50 96 VAL A O 1
ATOM 795 N N . GLN A 1 97 ? 6.393 18.985 -1.443 1.00 92.81 97 GLN A N 1
ATOM 796 C CA . GLN A 1 97 ? 5.370 19.250 -2.453 1.00 92.81 97 GLN A CA 1
ATOM 797 C C . GLN A 1 97 ? 5.944 19.882 -3.736 1.00 92.81 97 GLN A C 1
ATOM 799 O O . GLN A 1 97 ? 5.410 19.659 -4.824 1.00 92.81 97 GLN A O 1
ATOM 804 N N . LYS A 1 98 ? 7.030 20.663 -3.647 1.00 94.94 98 LYS A N 1
ATOM 805 C CA . LYS A 1 98 ? 7.686 21.236 -4.835 1.00 94.94 98 LYS A CA 1
ATOM 806 C C . LYS A 1 98 ? 8.342 20.153 -5.690 1.00 94.94 98 LYS A C 1
ATOM 808 O O . LYS A 1 98 ? 8.243 20.210 -6.917 1.00 94.94 98 LYS A O 1
ATOM 813 N N . ASP A 1 99 ? 8.953 19.163 -5.048 1.00 95.44 99 ASP A N 1
ATOM 814 C CA . ASP A 1 99 ? 9.581 18.031 -5.725 1.00 95.44 99 ASP A CA 1
ATOM 815 C C . ASP A 1 99 ? 8.527 17.141 -6.388 1.00 95.44 99 ASP A C 1
ATOM 817 O O . ASP A 1 99 ? 8.697 16.746 -7.539 1.00 95.44 99 ASP A O 1
ATOM 821 N N . PHE A 1 100 ? 7.370 16.948 -5.745 1.00 94.75 100 PHE A N 1
ATOM 822 C CA . PHE A 1 100 ? 6.224 16.277 -6.365 1.00 94.75 100 PHE A CA 1
ATOM 823 C C . PHE A 1 100 ? 5.785 16.944 -7.672 1.00 94.75 100 PHE A C 1
ATOM 825 O O . PHE A 1 100 ? 5.606 16.273 -8.689 1.00 94.75 100 PHE A O 1
ATOM 832 N N . VAL A 1 101 ? 5.641 18.275 -7.671 1.00 94.62 101 VAL A N 1
ATOM 833 C CA . VAL A 1 101 ? 5.269 19.030 -8.878 1.00 94.62 101 VAL A CA 1
ATOM 834 C C . VAL A 1 101 ? 6.329 18.866 -9.967 1.00 94.62 101 VAL A C 1
ATOM 836 O O . VAL A 1 101 ? 5.977 18.683 -11.133 1.00 94.62 101 VAL A O 1
ATOM 839 N N . LYS A 1 102 ? 7.619 18.879 -9.609 1.00 95.06 102 LYS A N 1
ATOM 840 C CA . LYS A 1 102 ? 8.707 18.624 -10.561 1.00 95.06 102 LYS A CA 1
ATOM 841 C C . LYS A 1 102 ? 8.601 17.219 -11.166 1.00 95.06 102 LYS A C 1
ATOM 843 O O . LYS A 1 102 ? 8.618 17.101 -12.390 1.00 95.06 102 LYS A O 1
ATOM 848 N N . CYS A 1 103 ? 8.423 16.184 -10.345 1.00 94.50 103 CYS A N 1
ATOM 849 C CA . CYS A 1 103 ? 8.266 14.805 -10.812 1.00 94.50 103 CYS A CA 1
ATOM 850 C C . CYS A 1 103 ? 7.042 14.637 -11.717 1.00 94.50 103 CYS A C 1
ATOM 852 O O . CYS A 1 103 ? 7.125 13.956 -12.739 1.00 94.50 103 CYS A O 1
ATOM 854 N N . LEU A 1 104 ? 5.925 15.295 -11.393 1.00 92.06 104 LEU A N 1
ATOM 855 C CA . LEU A 1 104 ? 4.728 15.290 -12.231 1.00 92.06 104 LEU A CA 1
ATOM 856 C C . LEU A 1 104 ? 5.000 15.915 -13.609 1.00 92.06 104 LEU A C 1
ATOM 858 O O . LEU A 1 104 ? 4.589 15.357 -14.624 1.00 92.06 104 LEU A O 1
ATOM 862 N N . LEU A 1 105 ? 5.718 17.044 -13.656 1.00 94.31 105 LEU A N 1
ATOM 863 C CA . LEU A 1 105 ? 6.093 17.722 -14.903 1.00 94.31 105 LEU A CA 1
ATOM 864 C C . LEU A 1 105 ? 7.113 16.940 -15.740 1.00 94.31 105 LEU A C 1
ATOM 866 O O . LEU A 1 105 ? 7.143 17.090 -16.958 1.00 94.31 105 LEU A O 1
ATOM 870 N N . GLU A 1 106 ? 7.997 16.165 -15.117 1.00 94.38 106 GLU A N 1
ATOM 871 C CA . GLU A 1 106 ? 8.930 15.290 -15.836 1.00 94.38 106 GLU A CA 1
ATOM 872 C C . GLU A 1 106 ? 8.218 14.050 -16.376 1.00 94.38 106 GLU A C 1
ATOM 874 O O . GLU A 1 106 ? 8.390 13.711 -17.546 1.00 94.38 106 GLU A O 1
ATOM 879 N N . THR A 1 107 ? 7.353 13.437 -15.567 1.00 91.94 107 THR A N 1
ATOM 880 C CA . THR A 1 107 ? 6.552 12.271 -15.961 1.00 91.94 107 THR A CA 1
ATOM 881 C C . THR A 1 107 ? 5.576 12.608 -17.090 1.00 91.94 107 THR A C 1
ATOM 883 O O . THR A 1 107 ? 5.398 11.804 -17.999 1.00 91.94 107 THR A O 1
ATOM 886 N N . SER A 1 108 ? 4.988 13.812 -17.102 1.00 91.19 108 SER A N 1
ATOM 887 C CA . SER A 1 108 ? 4.052 14.236 -18.158 1.00 91.19 108 SER A CA 1
ATOM 888 C C . SER A 1 108 ? 4.692 14.436 -19.536 1.00 91.19 108 SER A C 1
ATOM 890 O O . SER A 1 108 ? 3.970 14.570 -20.521 1.00 91.19 108 SER A O 1
ATOM 892 N N . LYS A 1 109 ? 6.028 14.466 -19.617 1.00 94.25 109 LYS A N 1
ATOM 893 C CA . LYS A 1 109 ? 6.780 14.544 -20.881 1.00 94.25 109 LYS A CA 1
ATOM 894 C C . LYS A 1 109 ? 7.073 13.169 -21.483 1.00 94.25 109 LYS A C 1
ATOM 896 O O . LYS A 1 109 ? 7.617 13.108 -22.583 1.00 94.25 109 LYS A O 1
ATOM 901 N N . LEU A 1 110 ? 6.797 12.089 -20.752 1.00 93.81 110 LEU A N 1
ATOM 902 C CA . LEU A 1 110 ? 7.017 10.725 -21.220 1.00 93.81 110 LEU A CA 1
ATOM 903 C C . LEU A 1 110 ? 5.842 10.258 -22.084 1.00 93.81 110 LEU A C 1
ATOM 905 O O . LEU A 1 110 ? 4.691 10.588 -21.814 1.00 93.81 110 LEU A O 1
ATOM 909 N N . ASP A 1 111 ? 6.141 9.416 -23.068 1.00 93.12 111 ASP A N 1
ATOM 910 C CA . ASP A 1 111 ? 5.183 8.738 -23.951 1.00 93.12 111 ASP A CA 1
ATOM 911 C C . ASP A 1 111 ? 4.578 7.479 -23.300 1.00 93.12 111 ASP A C 1
ATOM 913 O O . ASP A 1 111 ? 4.194 6.544 -23.996 1.00 93.12 111 ASP A O 1
ATOM 917 N N . THR A 1 112 ? 4.545 7.392 -21.963 1.00 89.94 112 THR A N 1
ATOM 918 C CA . THR A 1 112 ? 4.170 6.158 -21.250 1.00 89.94 112 THR A CA 1
ATOM 919 C C . THR A 1 112 ? 2.792 5.663 -21.672 1.00 89.94 112 THR A C 1
ATOM 921 O O . THR A 1 112 ? 2.596 4.467 -21.840 1.00 89.94 112 THR A O 1
ATOM 924 N N . ARG A 1 113 ? 1.826 6.563 -21.873 1.00 86.94 113 ARG A N 1
ATOM 925 C CA . ARG A 1 113 ? 0.451 6.179 -22.229 1.00 86.94 113 ARG A CA 1
ATOM 926 C C . ARG A 1 113 ? 0.366 5.623 -23.645 1.00 86.94 113 ARG A C 1
ATOM 928 O O . ARG A 1 113 ? -0.317 4.626 -23.865 1.00 86.94 113 ARG A O 1
ATOM 935 N N . GLU A 1 114 ? 1.036 6.278 -24.580 1.00 90.88 114 GLU A N 1
ATOM 936 C CA . GLU A 1 114 ? 1.144 5.883 -25.976 1.00 90.88 114 GLU A CA 1
ATOM 937 C C . GLU A 1 114 ? 1.847 4.532 -26.082 1.00 90.88 114 GLU A C 1
ATOM 939 O O . GLU A 1 114 ? 1.303 3.612 -26.685 1.00 90.88 114 GLU A O 1
ATOM 944 N N . TRP A 1 115 ? 2.975 4.373 -25.392 1.00 92.00 115 TRP A N 1
ATOM 945 C CA . TRP A 1 115 ? 3.720 3.122 -25.369 1.00 92.00 115 TRP A CA 1
ATOM 946 C C . TRP A 1 115 ? 2.917 1.963 -24.765 1.00 92.00 115 TRP A C 1
ATOM 948 O O . TRP A 1 115 ? 2.874 0.887 -25.352 1.00 92.00 115 TRP A O 1
ATOM 958 N N . LEU A 1 116 ? 2.220 2.173 -23.641 1.00 89.81 116 LEU A N 1
ATOM 959 C CA . LEU A 1 116 ? 1.351 1.145 -23.049 1.00 89.81 116 LEU A CA 1
ATOM 960 C C . LEU A 1 116 ? 0.243 0.703 -24.015 1.00 89.81 116 LEU A C 1
ATOM 962 O O . LEU A 1 116 ? -0.084 -0.478 -24.082 1.00 89.81 116 LEU A O 1
ATOM 966 N N . LYS A 1 117 ? -0.311 1.643 -24.791 1.00 89.50 117 LYS A N 1
ATOM 967 C CA . LYS A 1 117 ? -1.312 1.345 -25.820 1.00 89.50 117 LYS A CA 1
ATOM 968 C C . LYS A 1 117 ? -0.714 0.566 -26.994 1.00 89.50 117 LYS A C 1
ATOM 970 O O . LYS A 1 117 ? -1.365 -0.336 -27.503 1.00 89.50 117 LYS A O 1
ATOM 975 N N . GLU A 1 118 ? 0.488 0.922 -27.438 1.00 91.31 118 GLU A N 1
ATOM 976 C CA . GLU A 1 118 ? 1.190 0.223 -28.523 1.00 91.31 118 GLU A CA 1
ATOM 977 C C . GLU A 1 118 ? 1.564 -1.210 -28.143 1.00 91.31 118 GLU A C 1
ATOM 979 O O . GLU A 1 118 ? 1.480 -2.104 -28.981 1.00 91.31 118 GLU A O 1
ATOM 984 N N . MET A 1 119 ? 1.960 -1.426 -26.888 1.00 89.38 119 MET A N 1
ATOM 985 C CA . MET A 1 119 ? 2.319 -2.743 -26.357 1.00 89.38 119 MET A CA 1
ATOM 986 C C . MET A 1 119 ? 1.108 -3.567 -25.898 1.00 89.38 119 MET A C 1
ATOM 988 O O . MET A 1 119 ? 1.296 -4.699 -25.469 1.00 89.38 119 MET A O 1
ATOM 992 N N . ASP A 1 120 ? -0.104 -3.003 -25.963 1.00 88.69 120 ASP A N 1
ATOM 993 C CA . ASP A 1 120 ? -1.347 -3.598 -25.449 1.00 88.69 120 ASP A CA 1
ATOM 994 C C . ASP A 1 120 ? -1.218 -4.105 -24.002 1.00 88.69 120 ASP A C 1
ATOM 996 O O . ASP A 1 120 ? -1.600 -5.223 -23.661 1.00 88.69 120 ASP A O 1
ATOM 1000 N N . VAL A 1 121 ? -0.632 -3.272 -23.134 1.00 88.38 121 VAL A N 1
ATOM 1001 C CA . VAL A 1 121 ? -0.364 -3.631 -21.739 1.00 88.38 121 VAL A CA 1
ATOM 1002 C C . VAL A 1 121 ? -0.873 -2.586 -20.757 1.00 88.38 121 VAL A C 1
ATOM 1004 O O . VAL A 1 121 ? -0.919 -1.383 -21.025 1.00 88.38 121 VAL A O 1
ATOM 1007 N N . MET A 1 122 ? -1.273 -3.052 -19.579 1.00 86.69 122 MET A N 1
ATOM 1008 C CA . MET A 1 122 ? -1.846 -2.214 -18.531 1.00 86.69 122 MET A CA 1
ATOM 1009 C C . MET A 1 122 ? -0.795 -1.849 -17.479 1.00 86.69 122 MET A C 1
ATOM 1011 O O . MET A 1 122 ? 0.095 -2.656 -17.199 1.00 86.69 122 MET A O 1
ATOM 1015 N N . PRO A 1 123 ? -0.893 -0.671 -16.841 1.00 88.56 123 PRO A N 1
ATOM 1016 C CA . PRO A 1 123 ? -0.104 -0.388 -15.650 1.00 88.56 123 PRO A CA 1
ATOM 1017 C C . PRO A 1 123 ? -0.597 -1.211 -14.454 1.00 88.56 123 PRO A C 1
ATOM 1019 O O . PRO A 1 123 ? -1.764 -1.600 -14.400 1.00 88.56 123 PRO A O 1
ATOM 1022 N N . LEU A 1 124 ? 0.287 -1.418 -13.473 1.00 88.75 124 LEU A N 1
ATOM 1023 C CA . LEU A 1 124 ? -0.006 -2.109 -12.213 1.00 88.75 124 LEU A CA 1
ATOM 1024 C C . LEU A 1 124 ? -1.273 -1.570 -11.543 1.00 88.75 124 LEU A C 1
ATOM 1026 O O . LEU A 1 124 ? -2.132 -2.354 -11.148 1.00 88.75 124 LEU A O 1
ATOM 1030 N N . ALA A 1 125 ? -1.396 -0.244 -11.470 1.00 90.44 125 ALA A N 1
ATOM 1031 C CA . ALA A 1 125 ? -2.585 0.447 -11.001 1.00 90.44 125 ALA A CA 1
ATOM 1032 C C . ALA A 1 125 ? -2.635 1.893 -11.509 1.00 90.44 125 ALA A C 1
ATOM 1034 O O . ALA A 1 125 ? -1.625 2.470 -11.912 1.00 90.44 125 ALA A O 1
ATOM 1035 N N . GLU A 1 126 ? -3.827 2.481 -11.457 1.00 89.88 126 GLU A N 1
ATOM 1036 C CA . GLU A 1 126 ? -4.106 3.862 -11.878 1.00 89.88 126 GLU A CA 1
ATOM 1037 C C . GLU A 1 126 ? -4.375 4.810 -10.708 1.00 89.88 126 GLU A C 1
ATOM 1039 O O . GLU A 1 126 ? -4.282 6.033 -10.824 1.00 89.88 126 GLU A O 1
ATOM 1044 N N . ALA A 1 127 ? -4.761 4.231 -9.580 1.00 93.69 127 ALA A N 1
ATOM 1045 C CA . ALA A 1 127 ? -4.992 4.914 -8.328 1.00 93.69 127 ALA A CA 1
ATOM 1046 C C . ALA A 1 127 ? -4.458 4.037 -7.200 1.00 93.69 127 ALA A C 1
ATOM 1048 O O . ALA A 1 127 ? -4.362 2.818 -7.350 1.00 93.69 127 ALA A O 1
ATOM 1049 N N . PHE A 1 128 ? -4.124 4.656 -6.080 1.00 94.19 128 PHE A N 1
ATOM 1050 C CA . PHE A 1 128 ? -3.639 3.970 -4.899 1.00 94.19 128 PHE A CA 1
ATOM 1051 C C . PHE A 1 128 ? -4.168 4.631 -3.630 1.00 94.19 128 PHE A C 1
ATOM 1053 O O . PHE A 1 128 ? -4.367 5.851 -3.564 1.00 94.19 128 PHE A O 1
ATOM 1060 N N . ILE A 1 129 ? -4.416 3.804 -2.622 1.00 96.12 129 ILE A N 1
ATOM 1061 C CA . ILE A 1 129 ? -4.857 4.219 -1.294 1.00 96.12 129 ILE A CA 1
ATOM 1062 C C . ILE A 1 129 ? -4.398 3.189 -0.263 1.00 96.12 129 ILE A C 1
ATOM 1064 O O . ILE A 1 129 ? -4.337 1.995 -0.547 1.00 96.12 129 ILE A O 1
ATOM 1068 N N . GLU A 1 130 ? -4.112 3.669 0.940 1.00 95.75 130 GLU A N 1
ATOM 1069 C CA . GLU A 1 130 ? -3.933 2.855 2.141 1.00 95.75 130 GLU A CA 1
ATOM 1070 C C . GLU A 1 130 ? -5.100 3.128 3.098 1.00 95.75 130 GLU A C 1
ATOM 1072 O O . GLU A 1 130 ? -5.684 4.220 3.064 1.00 95.75 130 GLU A O 1
ATOM 1077 N N . PRO A 1 131 ? -5.492 2.170 3.949 1.00 96.25 131 PRO A N 1
ATOM 1078 C CA . PRO A 1 131 ? -6.569 2.388 4.893 1.00 96.25 131 PRO A CA 1
ATOM 1079 C C . PRO A 1 131 ? -6.106 3.308 6.033 1.00 96.25 131 PRO A C 1
ATOM 1081 O O . PRO A 1 131 ? -4.915 3.367 6.355 1.00 96.25 131 PRO A O 1
ATOM 1084 N N . PRO A 1 132 ? -7.050 3.973 6.723 1.00 96.38 132 PRO A N 1
ATOM 1085 C CA . PRO A 1 132 ? -6.749 4.769 7.910 1.00 96.38 132 PRO A CA 1
ATOM 1086 C C . PRO A 1 132 ? -5.883 4.053 8.950 1.00 96.38 132 PRO A C 1
ATOM 1088 O O . PRO A 1 132 ? -5.012 4.668 9.564 1.00 96.38 132 PRO A O 1
ATOM 1091 N N . VAL A 1 133 ? -6.129 2.755 9.147 1.00 97.25 133 VAL A N 1
ATOM 1092 C CA . VAL A 1 133 ? -5.461 1.952 10.173 1.00 97.25 133 VAL A CA 1
ATOM 1093 C C . VAL A 1 133 ? -3.961 1.809 9.920 1.00 97.25 133 VAL A C 1
ATOM 1095 O O . VAL A 1 133 ? -3.182 1.931 10.865 1.00 97.25 133 VAL A O 1
ATOM 1098 N N . ASP A 1 134 ? -3.539 1.646 8.664 1.00 96.75 134 ASP A N 1
ATOM 1099 C CA . ASP A 1 134 ? -2.122 1.565 8.312 1.00 96.75 134 ASP A CA 1
ATOM 1100 C C . ASP A 1 134 ? -1.445 2.904 8.597 1.00 96.75 134 ASP A C 1
ATOM 1102 O O . ASP A 1 134 ? -0.451 2.944 9.322 1.00 96.75 134 ASP A O 1
ATOM 1106 N N . MET A 1 135 ? -2.035 4.015 8.147 1.00 96.38 135 MET A N 1
ATOM 1107 C CA . MET A 1 135 ? -1.514 5.356 8.434 1.00 96.38 135 MET A CA 1
ATOM 1108 C C . MET A 1 135 ? -1.377 5.635 9.933 1.00 96.38 135 MET A C 1
ATOM 1110 O O . MET A 1 135 ? -0.350 6.158 10.375 1.00 96.38 135 MET A O 1
ATOM 1114 N N . ILE A 1 136 ? -2.378 5.257 10.733 1.00 97.62 136 ILE A N 1
ATOM 1115 C CA . ILE A 1 136 ? -2.314 5.361 12.196 1.00 97.62 136 ILE A CA 1
ATOM 1116 C C . ILE A 1 136 ? -1.182 4.488 12.742 1.00 97.62 136 ILE A C 1
ATOM 1118 O O . ILE A 1 136 ? -0.407 4.965 13.569 1.00 97.62 136 ILE A O 1
ATOM 1122 N N . SER A 1 137 ? -1.037 3.250 12.266 1.00 97.75 137 SER A N 1
ATOM 1123 C CA . SER A 1 137 ? 0.046 2.356 12.678 1.00 97.75 137 SER A CA 1
ATOM 1124 C C . SER A 1 137 ? 1.427 2.946 12.379 1.00 97.75 137 SER A C 1
ATOM 1126 O O . SER A 1 137 ? 2.273 2.987 13.272 1.00 97.75 137 SER A O 1
ATOM 1128 N N . PHE A 1 138 ? 1.659 3.461 11.166 1.00 97.12 138 PHE A N 1
ATOM 1129 C CA . PHE A 1 138 ? 2.930 4.092 10.792 1.00 97.12 138 PHE A CA 1
ATOM 1130 C C . PHE A 1 138 ? 3.237 5.335 11.643 1.00 97.12 138 PHE A C 1
ATOM 1132 O O . PHE A 1 138 ? 4.385 5.552 12.030 1.00 97.12 138 PHE A O 1
ATOM 1139 N N . LEU A 1 139 ? 2.227 6.145 11.981 1.00 97.56 139 LEU A N 1
ATOM 1140 C CA . LEU A 1 139 ? 2.400 7.301 12.868 1.00 97.56 139 LEU A CA 1
ATOM 1141 C C . LEU A 1 139 ? 2.657 6.883 14.321 1.00 97.56 139 LEU A C 1
ATOM 1143 O O . LEU A 1 139 ? 3.477 7.491 15.010 1.00 97.56 139 LEU A O 1
ATOM 1147 N N . ARG A 1 140 ? 1.958 5.858 14.807 1.00 97.75 140 ARG A N 1
ATOM 1148 C CA . ARG A 1 140 ? 2.020 5.381 16.194 1.00 97.75 140 ARG A CA 1
ATOM 1149 C C . ARG A 1 140 ? 3.265 4.535 16.474 1.00 97.75 140 ARG A C 1
ATOM 1151 O O . ARG A 1 140 ? 3.660 4.434 17.637 1.00 97.75 140 ARG A O 1
ATOM 1158 N N . SER A 1 141 ? 3.905 4.003 15.432 1.00 96.31 141 SER A N 1
ATOM 1159 C CA . SER A 1 141 ? 4.807 2.843 15.409 1.00 96.31 141 SER A CA 1
ATOM 1160 C C . SER A 1 141 ? 4.085 1.514 15.622 1.00 96.31 141 SER A C 1
ATOM 1162 O O . SER A 1 141 ? 3.208 1.397 16.483 1.00 96.31 141 SER A O 1
ATOM 1164 N N . PHE A 1 142 ? 4.515 0.494 14.888 1.00 96.94 142 PHE A N 1
ATOM 1165 C CA . PHE A 1 142 ? 3.841 -0.793 14.800 1.00 96.94 142 PHE A CA 1
ATOM 1166 C C . PHE A 1 142 ? 3.638 -1.471 16.159 1.00 96.94 142 PHE A C 1
ATOM 1168 O O . PHE A 1 142 ? 2.515 -1.801 16.528 1.00 96.94 142 PHE A O 1
ATOM 1175 N N . ASN A 1 143 ? 4.695 -1.583 16.968 1.00 96.19 143 ASN A N 1
ATOM 1176 C CA . ASN A 1 143 ? 4.602 -2.220 18.286 1.00 96.19 143 ASN A CA 1
ATOM 1177 C C . ASN A 1 143 ? 3.614 -1.501 19.214 1.00 96.19 143 ASN A C 1
ATOM 1179 O O . ASN A 1 143 ? 2.857 -2.141 19.939 1.00 96.19 143 ASN A O 1
ATOM 1183 N N . LYS A 1 144 ? 3.612 -0.164 19.211 1.00 98.00 144 LYS A N 1
ATOM 1184 C CA . LYS A 1 144 ? 2.698 0.617 20.051 1.00 98.00 144 LYS A CA 1
ATOM 1185 C C . LYS A 1 144 ? 1.264 0.562 19.529 1.00 98.00 144 LYS A C 1
ATOM 1187 O O . LYS A 1 144 ? 0.339 0.486 20.331 1.00 98.00 144 LYS A O 1
ATOM 1192 N N . PHE A 1 145 ? 1.094 0.564 18.210 1.00 98.25 145 PHE A N 1
ATOM 1193 C CA . PHE A 1 145 ? -0.192 0.369 17.557 1.00 98.25 145 PHE A CA 1
ATOM 1194 C C . PHE A 1 145 ? -0.814 -0.976 17.941 1.00 98.25 145 PHE A C 1
ATOM 1196 O O . PHE A 1 145 ? -1.953 -0.992 18.394 1.00 98.25 145 PHE A O 1
ATOM 1203 N N . LEU A 1 146 ? -0.065 -2.081 17.871 1.00 98.00 146 LEU A N 1
ATOM 1204 C CA . LEU A 1 146 ? -0.574 -3.400 18.264 1.00 98.00 146 LEU A CA 1
ATOM 1205 C C . LEU A 1 146 ? -1.062 -3.417 19.723 1.00 98.00 146 LEU A C 1
ATOM 1207 O O . LEU A 1 146 ? -2.126 -3.968 20.009 1.00 98.00 146 LEU A O 1
ATOM 1211 N N . MET A 1 147 ? -0.347 -2.746 20.635 1.00 98.12 147 MET A N 1
ATOM 1212 C CA . MET A 1 147 ? -0.809 -2.576 22.019 1.00 98.12 147 MET A CA 1
ATOM 1213 C C . MET A 1 147 ? -2.109 -1.763 22.098 1.00 98.12 147 MET A C 1
ATOM 1215 O O . MET A 1 147 ? -3.011 -2.123 22.849 1.00 98.12 147 MET A O 1
ATOM 1219 N N . ASP A 1 148 ? -2.248 -0.696 21.308 1.00 98.44 148 ASP A N 1
ATOM 1220 C CA . ASP A 1 148 ? -3.472 0.114 21.263 1.00 98.44 148 ASP A CA 1
ATOM 1221 C C . ASP A 1 148 ? -4.677 -0.670 20.708 1.00 98.44 148 ASP A C 1
ATOM 1223 O O . ASP A 1 148 ? -5.782 -0.528 21.230 1.00 98.44 148 ASP A O 1
ATOM 1227 N N . VAL A 1 149 ? -4.482 -1.549 19.717 1.00 98.19 149 VAL A N 1
ATOM 1228 C CA . VAL A 1 149 ? -5.538 -2.448 19.200 1.00 98.19 149 VAL A CA 1
ATOM 1229 C C . VAL A 1 149 ? -6.066 -3.389 20.291 1.00 98.19 149 VAL A C 1
ATOM 1231 O O . VAL A 1 149 ? -7.234 -3.800 20.276 1.00 98.19 149 VAL A O 1
ATOM 1234 N N . VAL A 1 150 ? -5.228 -3.743 21.265 1.00 97.62 150 VAL A N 1
ATOM 1235 C CA . VAL A 1 150 ? -5.629 -4.557 22.417 1.00 97.62 150 VA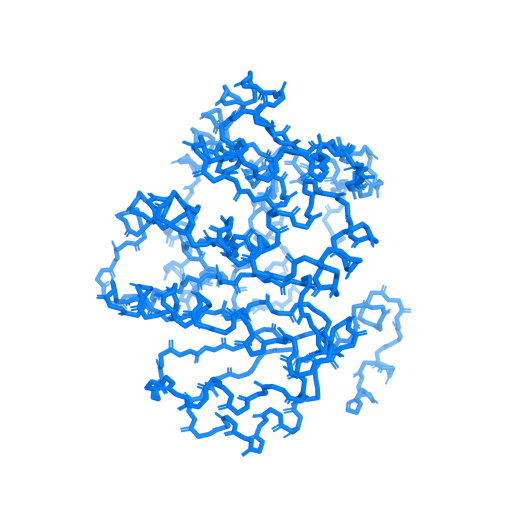L A CA 1
ATOM 1236 C C . VAL A 1 150 ? -6.281 -3.702 23.502 1.00 97.62 150 VAL A C 1
ATOM 1238 O O . VAL A 1 150 ? -7.369 -4.053 23.958 1.00 97.62 150 VAL A O 1
ATOM 1241 N N . GLU A 1 151 ? -5.640 -2.603 23.897 1.00 98.12 151 GLU A N 1
ATOM 1242 C CA . GLU A 1 151 ? -5.979 -1.838 25.104 1.00 98.12 151 GLU A CA 1
ATOM 1243 C C . GLU A 1 151 ? -7.066 -0.776 24.892 1.00 98.12 151 GLU A C 1
ATOM 1245 O O . GLU A 1 151 ? -7.857 -0.526 25.799 1.00 98.12 151 GLU A O 1
ATOM 1250 N N . ILE A 1 152 ? -7.110 -0.140 23.718 1.00 98.00 152 ILE A N 1
ATOM 1251 C CA . ILE A 1 152 ? -8.037 0.957 23.394 1.00 98.00 152 ILE A CA 1
ATOM 1252 C C . ILE A 1 152 ? -8.675 0.813 21.993 1.00 98.00 152 ILE A C 1
ATOM 1254 O O . ILE A 1 152 ? -8.760 1.809 21.268 1.00 98.00 152 ILE A O 1
ATOM 1258 N N . PRO A 1 153 ? -9.154 -0.385 21.590 1.00 97.81 153 PRO A N 1
ATOM 1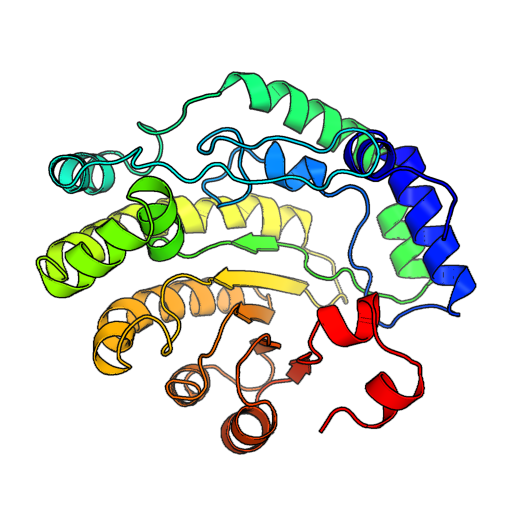259 C CA . PRO A 1 153 ? -9.630 -0.647 20.227 1.00 97.81 153 PRO A CA 1
ATOM 1260 C C . PRO A 1 153 ? -10.668 0.370 19.746 1.00 97.81 153 PRO A C 1
ATOM 1262 O O . PRO A 1 153 ? -10.543 0.888 18.641 1.00 97.81 153 PRO A O 1
ATOM 1265 N N . ASP A 1 154 ? -11.632 0.738 20.592 1.00 98.19 154 ASP A N 1
ATOM 1266 C CA . ASP A 1 154 ? -12.698 1.683 20.235 1.00 98.19 154 ASP A CA 1
ATOM 1267 C C . ASP A 1 154 ? -12.147 3.060 19.835 1.00 98.19 154 ASP A C 1
ATOM 1269 O O . ASP A 1 154 ? -12.646 3.699 18.905 1.00 98.19 154 ASP A O 1
ATOM 1273 N N . LYS A 1 155 ? -11.071 3.511 20.496 1.00 98.44 155 LYS A N 1
ATOM 1274 C CA . LYS A 1 155 ? -10.417 4.786 20.176 1.00 98.44 155 LYS A CA 1
ATOM 1275 C C . LYS A 1 155 ? -9.651 4.701 18.854 1.00 98.44 155 LYS A C 1
ATOM 1277 O O . LYS A 1 155 ? -9.687 5.655 18.077 1.00 98.44 155 LYS A O 1
ATOM 1282 N N . VAL A 1 156 ? -9.016 3.559 18.574 1.00 98.38 156 VAL A N 1
ATOM 1283 C CA . VAL A 1 156 ? -8.354 3.296 17.284 1.00 98.38 156 VAL A CA 1
ATOM 1284 C C . VAL A 1 156 ? -9.377 3.312 16.147 1.00 98.38 156 VAL A C 1
ATOM 1286 O O . VAL A 1 156 ? -9.168 4.001 15.148 1.00 98.38 156 VAL A O 1
ATOM 1289 N N . ILE A 1 157 ? -10.510 2.623 16.316 1.00 98.19 157 ILE A N 1
ATOM 1290 C CA . ILE A 1 157 ? -11.590 2.587 15.320 1.00 98.19 157 ILE A CA 1
ATOM 1291 C C . ILE A 1 157 ? -12.190 3.972 15.098 1.00 98.19 157 ILE A C 1
ATOM 1293 O O . ILE A 1 157 ? -12.290 4.406 13.953 1.00 98.19 157 ILE A O 1
ATOM 1297 N N . THR A 1 158 ? -12.481 4.715 16.167 1.00 98.31 158 THR A N 1
ATOM 1298 C CA . THR A 1 158 ? -12.997 6.090 16.056 1.00 98.31 158 THR A CA 1
ATOM 1299 C C . THR A 1 158 ? -12.048 6.985 15.245 1.00 98.31 158 THR A C 1
ATOM 1301 O O . THR A 1 158 ? -12.492 7.788 14.423 1.00 98.31 158 THR A O 1
ATOM 1304 N N . ALA A 1 159 ? -10.730 6.841 15.425 1.00 98.25 159 ALA A N 1
ATOM 1305 C CA . ALA A 1 159 ? -9.747 7.580 14.633 1.00 98.25 159 ALA A CA 1
ATOM 1306 C C . ALA A 1 159 ? -9.706 7.140 13.162 1.00 98.25 159 ALA A C 1
ATOM 1308 O O . ALA A 1 159 ? -9.581 7.996 12.280 1.00 98.25 159 ALA A O 1
ATOM 1309 N N . CYS A 1 160 ? -9.863 5.842 12.885 1.00 97.69 160 CYS A N 1
ATOM 1310 C CA . CYS A 1 160 ? -9.981 5.3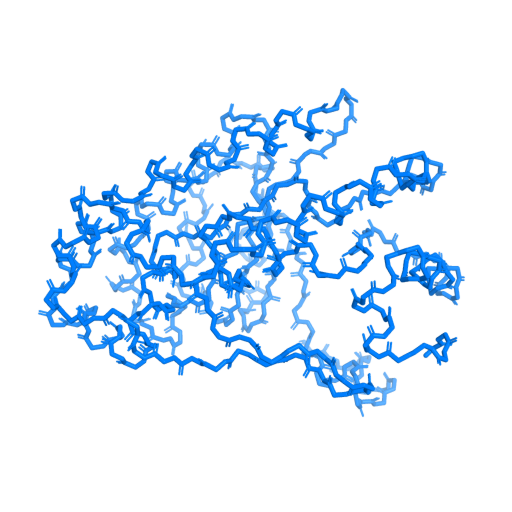35 11.517 1.00 97.69 160 CYS A CA 1
ATOM 1311 C C . CYS A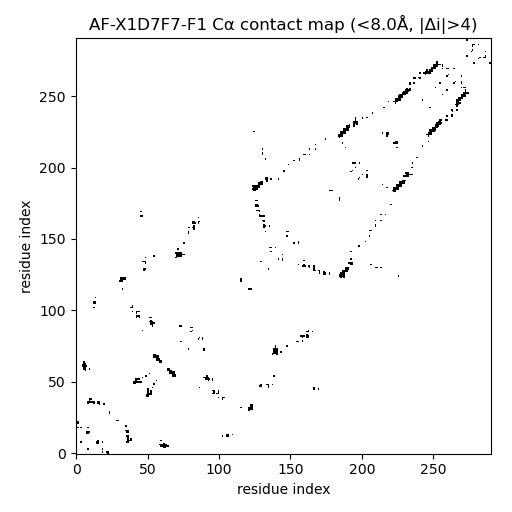 1 160 ? -11.206 5.932 10.809 1.00 97.69 160 CYS A C 1
ATOM 1313 O O . CYS A 1 160 ? -11.099 6.459 9.703 1.00 97.69 160 CYS A O 1
ATOM 1315 N N . GLU A 1 161 ? -12.366 5.916 11.465 1.00 97.12 161 GLU A N 1
ATOM 1316 C CA . GLU A 1 161 ? -13.618 6.442 10.910 1.00 97.12 161 GLU A CA 1
ATOM 1317 C C . GLU A 1 161 ? -13.559 7.954 10.665 1.00 97.12 161 GLU A C 1
ATOM 1319 O O . GLU A 1 161 ? -14.022 8.443 9.631 1.00 97.12 161 GLU A O 1
ATOM 1324 N N . ALA A 1 162 ? -12.933 8.704 11.575 1.00 97.12 162 ALA A N 1
ATOM 1325 C CA . ALA A 1 162 ? -12.770 10.148 11.437 1.00 97.12 162 ALA A CA 1
ATOM 1326 C C . ALA A 1 162 ? -11.884 10.551 10.241 1.00 97.12 162 ALA A C 1
ATOM 1328 O O . ALA A 1 162 ? -12.064 11.634 9.675 1.00 97.12 162 ALA A O 1
ATOM 1329 N N . THR A 1 163 ? -10.946 9.687 9.839 1.00 97.00 163 THR A N 1
ATOM 1330 C CA . THR A 1 163 ? -9.970 9.951 8.765 1.00 97.00 163 THR A CA 1
ATOM 1331 C C . THR A 1 163 ? -10.311 9.282 7.433 1.00 97.00 163 THR A C 1
ATOM 1333 O O . THR A 1 163 ? -9.763 9.669 6.401 1.00 97.00 163 THR A O 1
ATOM 1336 N N . GLU A 1 164 ? -11.281 8.366 7.396 1.00 95.25 164 GLU A N 1
ATOM 1337 C CA . GLU A 1 164 ? -11.717 7.675 6.173 1.00 95.25 164 GLU A CA 1
ATOM 1338 C C . GLU A 1 164 ? -12.070 8.658 5.047 1.00 95.25 164 GLU A C 1
ATOM 1340 O O . GLU A 1 164 ? -11.570 8.553 3.927 1.00 95.25 164 GLU A O 1
ATOM 1345 N N . LYS A 1 165 ? -12.868 9.690 5.347 1.00 94.12 165 LYS A N 1
ATOM 1346 C CA . LYS A 1 165 ? -13.263 10.696 4.349 1.00 94.12 165 LYS A CA 1
ATOM 1347 C C . LYS A 1 165 ? -12.083 11.534 3.849 1.00 94.12 165 LYS A C 1
ATOM 1349 O O . LYS A 1 165 ? -12.128 12.034 2.727 1.00 94.12 165 LYS A O 1
ATOM 1354 N N . GLU A 1 166 ? -11.070 11.764 4.682 1.00 95.00 166 GLU A N 1
ATOM 1355 C CA . GLU A 1 166 ? -9.843 12.449 4.261 1.00 95.00 166 GLU A CA 1
ATOM 1356 C C . GLU A 1 166 ? -9.103 11.612 3.216 1.00 95.00 166 GLU A C 1
ATOM 1358 O O . GLU A 1 166 ? -8.794 12.134 2.146 1.00 95.00 166 GLU A O 1
ATOM 1363 N N . LEU A 1 167 ? -8.921 10.315 3.475 1.00 95.06 167 LEU A N 1
ATOM 1364 C CA . LEU A 1 167 ? -8.247 9.400 2.555 1.00 95.06 167 LEU A CA 1
ATOM 1365 C C . LEU A 1 167 ? -9.046 9.165 1.269 1.00 95.06 167 LEU A C 1
ATOM 1367 O O . LEU A 1 167 ? -8.476 9.251 0.184 1.00 95.06 167 LEU A O 1
ATOM 1371 N N . LEU A 1 168 ? -10.368 8.987 1.340 1.00 95.94 168 LEU A N 1
ATOM 1372 C CA . LEU A 1 168 ? -11.201 8.821 0.139 1.00 95.94 168 LEU A CA 1
ATOM 1373 C C . LEU A 1 168 ? -11.127 10.024 -0.811 1.00 95.94 168 LEU A C 1
ATOM 1375 O O . LEU A 1 168 ? -11.116 9.845 -2.026 1.00 95.94 168 LEU A O 1
ATOM 1379 N N . ARG A 1 169 ? -11.003 11.253 -0.290 1.00 94.69 169 ARG A N 1
ATOM 1380 C CA . ARG A 1 169 ? -10.831 12.455 -1.129 1.00 94.69 169 ARG A CA 1
ATOM 1381 C C . ARG A 1 169 ? -9.533 12.447 -1.932 1.00 94.69 169 ARG A C 1
ATOM 1383 O O . ARG A 1 169 ? -9.449 13.142 -2.941 1.00 94.69 169 ARG A O 1
ATOM 1390 N N . THR A 1 170 ? -8.526 11.684 -1.505 1.00 94.44 170 THR A N 1
ATOM 1391 C CA . THR A 1 170 ? -7.284 11.537 -2.274 1.00 94.44 170 THR A CA 1
ATOM 1392 C C . THR A 1 170 ? -7.501 10.747 -3.566 1.00 94.44 170 THR A C 1
ATOM 1394 O O . THR A 1 170 ? -6.726 10.917 -4.505 1.00 94.44 170 THR A O 1
ATOM 1397 N N . LEU A 1 171 ? -8.563 9.936 -3.657 1.00 95.38 171 LEU A N 1
ATOM 1398 C CA . LEU A 1 171 ? -8.888 9.150 -4.848 1.00 95.38 171 LEU A CA 1
ATOM 1399 C C . LEU A 1 171 ? -9.543 9.983 -5.952 1.00 95.38 171 LEU A C 1
ATOM 1401 O O . LEU A 1 171 ? -9.325 9.700 -7.123 1.00 95.38 171 LEU A O 1
ATOM 1405 N N . ASP A 1 172 ? -10.299 11.030 -5.622 1.00 92.69 172 ASP A N 1
ATOM 1406 C CA . ASP A 1 172 ? -11.018 11.847 -6.612 1.00 92.69 172 ASP A CA 1
ATOM 1407 C C . ASP A 1 172 ? -10.121 12.381 -7.754 1.00 92.69 172 ASP A C 1
ATOM 1409 O O . ASP A 1 172 ? -10.461 12.179 -8.928 1.00 92.69 172 ASP A O 1
ATOM 1413 N N . PRO A 1 173 ? -8.966 13.033 -7.484 1.00 92.38 173 PRO A N 1
ATOM 1414 C CA . PRO A 1 173 ? -8.064 13.462 -8.552 1.00 92.38 173 PRO A CA 1
ATOM 1415 C C . PRO A 1 173 ? -7.405 12.284 -9.285 1.00 92.38 173 PRO A C 1
ATOM 1417 O O . PRO A 1 173 ? -7.182 12.385 -10.493 1.00 92.38 173 PRO A O 1
ATOM 1420 N N . GLN A 1 174 ? -7.134 11.172 -8.593 1.00 93.31 174 GLN A N 1
ATOM 1421 C CA . GLN A 1 174 ? -6.548 9.968 -9.194 1.00 93.31 174 GLN A CA 1
ATOM 1422 C C . GLN A 1 174 ? -7.525 9.346 -10.198 1.00 93.31 174 GLN A C 1
ATOM 1424 O O . GLN A 1 174 ? -7.203 9.207 -11.375 1.00 93.31 174 GLN A O 1
ATOM 1429 N N . PHE A 1 175 ? -8.772 9.111 -9.783 1.00 93.94 175 PHE A N 1
ATOM 1430 C CA . PHE A 1 175 ? -9.843 8.595 -10.634 1.00 93.94 175 PHE A CA 1
ATOM 1431 C C . PHE A 1 175 ? -10.115 9.499 -11.835 1.00 93.94 175 PHE A C 1
ATOM 1433 O O . PHE A 1 175 ? -10.308 9.011 -12.948 1.00 93.94 175 PHE A O 1
ATOM 1440 N N . LYS A 1 176 ? -10.100 10.823 -11.644 1.00 90.62 176 LYS A N 1
ATOM 1441 C CA . LYS A 1 176 ? -10.274 11.772 -12.750 1.00 90.62 176 LYS A CA 1
ATOM 1442 C C . LYS A 1 176 ? -9.145 11.677 -13.783 1.00 90.62 176 LYS A C 1
ATOM 1444 O O . LYS A 1 176 ? -9.420 11.806 -14.971 1.00 90.62 176 LYS A O 1
ATOM 1449 N N . SER A 1 177 ? -7.905 11.468 -13.342 1.00 86.62 177 SER A N 1
ATOM 1450 C CA . SER A 1 177 ? -6.737 11.323 -14.224 1.00 86.62 177 SER A CA 1
ATOM 1451 C C . SER A 1 177 ? -6.693 9.965 -14.940 1.00 86.62 177 SER A C 1
ATOM 1453 O O . SER A 1 177 ? -6.210 9.874 -16.071 1.00 86.62 177 SER A O 1
ATOM 1455 N N . ALA A 1 178 ? -7.211 8.932 -14.275 1.00 86.69 178 ALA A N 1
ATOM 1456 C CA . ALA A 1 178 ? -7.194 7.537 -14.698 1.00 86.69 178 ALA A CA 1
ATOM 1457 C C . ALA A 1 178 ? -8.293 7.163 -15.703 1.00 86.69 178 ALA A C 1
ATOM 1459 O O . ALA A 1 178 ? -8.116 6.227 -16.485 1.00 86.69 178 ALA A O 1
ATOM 1460 N N . LYS A 1 179 ? -9.440 7.860 -15.676 1.00 79.44 179 LYS A N 1
ATOM 1461 C CA . LYS A 1 179 ? -10.607 7.506 -16.493 1.00 79.44 179 LYS A CA 1
ATOM 1462 C C . LYS A 1 179 ? -10.283 7.523 -17.984 1.00 79.44 179 LYS A C 1
ATOM 1464 O O . LYS A 1 179 ? -10.045 8.572 -18.578 1.00 79.44 179 LYS A O 1
ATOM 1469 N N . ARG A 1 180 ? -10.333 6.334 -18.581 1.00 76.44 180 ARG A N 1
ATOM 1470 C CA . ARG A 1 180 ? -10.109 6.074 -20.004 1.00 76.44 180 ARG A CA 1
ATOM 1471 C C . ARG A 1 180 ? -11.196 5.139 -20.512 1.00 76.44 180 ARG A C 1
ATOM 1473 O O . ARG A 1 180 ? -11.487 4.123 -19.882 1.00 76.44 180 ARG A O 1
ATOM 1480 N N . GLU A 1 181 ? -11.817 5.504 -21.627 1.00 75.19 181 GLU A N 1
ATOM 1481 C CA . GLU A 1 181 ? -12.818 4.655 -22.271 1.00 75.19 181 GLU A CA 1
ATOM 1482 C C . GLU A 1 181 ? -12.167 3.363 -22.777 1.00 75.19 181 GLU A C 1
ATOM 1484 O O . GLU A 1 181 ? -11.076 3.391 -23.341 1.00 75.19 181 GLU A O 1
ATOM 1489 N N . GLY A 1 182 ? -12.831 2.228 -22.546 1.00 73.31 182 GLY A N 1
ATOM 1490 C CA . GLY A 1 182 ? -12.381 0.920 -23.029 1.00 73.31 182 GLY A CA 1
ATOM 1491 C C . GLY A 1 182 ? -11.179 0.312 -22.299 1.00 73.31 182 GLY A C 1
ATOM 1492 O O . GLY A 1 182 ? -10.757 -0.773 -22.679 1.00 73.31 182 GLY A O 1
ATOM 1493 N N . VAL A 1 183 ? -10.646 0.956 -21.253 1.00 79.38 183 VAL A N 1
ATOM 1494 C CA . VAL A 1 183 ? -9.509 0.435 -20.476 1.00 79.38 183 VAL A CA 1
ATOM 1495 C C . VAL A 1 183 ? -9.964 0.039 -19.076 1.00 79.38 183 VAL A C 1
ATOM 1497 O O . VAL A 1 183 ? -10.649 0.807 -18.395 1.00 79.38 183 VAL A O 1
ATOM 1500 N N . MET A 1 184 ? -9.570 -1.159 -18.641 1.00 83.56 184 MET A N 1
ATOM 1501 C CA . MET A 1 184 ? -9.794 -1.621 -17.275 1.00 83.56 184 MET A CA 1
ATOM 1502 C C . MET A 1 184 ? -9.043 -0.720 -16.289 1.00 83.56 184 MET A C 1
ATOM 1504 O O . MET A 1 184 ? -7.857 -0.452 -16.451 1.00 83.56 184 MET A O 1
ATOM 1508 N N . GLN A 1 185 ? -9.747 -0.238 -15.268 1.00 90.62 185 GLN A N 1
ATOM 1509 C CA . GLN A 1 185 ? -9.211 0.709 -14.296 1.00 90.62 185 GLN A CA 1
ATOM 1510 C C . GLN A 1 185 ? -9.038 0.012 -12.951 1.00 90.62 185 GLN A C 1
ATOM 1512 O O . GLN A 1 185 ? -10.009 -0.479 -12.376 1.00 90.62 185 GLN A O 1
ATOM 1517 N N . MET A 1 186 ? -7.803 -0.039 -12.459 1.00 93.50 186 MET A N 1
ATOM 1518 C CA . MET A 1 186 ? -7.457 -0.685 -11.193 1.00 93.50 186 MET A CA 1
ATOM 1519 C C . MET A 1 186 ? -7.055 0.359 -10.158 1.00 93.50 186 MET A C 1
ATOM 1521 O O . MET A 1 186 ? -6.301 1.288 -10.454 1.00 93.50 186 MET A O 1
ATOM 1525 N N . CYS A 1 187 ? -7.567 0.201 -8.943 1.00 96.50 187 CYS A N 1
ATOM 1526 C CA . CYS A 1 187 ? -7.122 0.953 -7.781 1.00 96.50 187 CYS A CA 1
ATOM 1527 C C . CYS A 1 187 ? -6.393 -0.008 -6.847 1.00 96.50 187 CYS A C 1
ATOM 1529 O O . CYS A 1 187 ? -7.015 -0.929 -6.316 1.00 96.50 187 CYS A O 1
ATOM 1531 N N . LEU A 1 188 ? -5.101 0.224 -6.642 1.00 96.06 188 LEU A N 1
ATOM 1532 C CA . LEU A 1 188 ? -4.305 -0.499 -5.664 1.00 96.06 188 LEU A CA 1
ATOM 1533 C C . LEU A 1 188 ? -4.753 -0.074 -4.267 1.00 96.06 188 LEU A C 1
ATOM 1535 O O . LEU A 1 188 ? -4.647 1.089 -3.885 1.00 96.06 188 LEU A O 1
ATOM 1539 N N . PHE A 1 189 ? -5.293 -1.016 -3.511 1.00 97.75 189 PHE A N 1
ATOM 1540 C CA . PHE A 1 189 ? -5.638 -0.827 -2.114 1.00 97.75 189 PHE A CA 1
ATOM 1541 C C . PHE A 1 189 ? -4.656 -1.644 -1.280 1.00 97.75 189 PHE A C 1
ATOM 1543 O O . PHE A 1 189 ? -4.790 -2.864 -1.172 1.00 97.75 189 PHE A O 1
ATOM 1550 N N . GLY A 1 190 ? -3.627 -0.961 -0.780 1.00 95.12 190 GLY A N 1
ATOM 1551 C CA . GLY A 1 190 ? -2.496 -1.578 -0.096 1.00 95.12 190 GLY A CA 1
ATOM 1552 C C . GLY A 1 190 ? -2.646 -1.526 1.418 1.00 95.12 190 GLY A C 1
ATOM 1553 O O . GLY A 1 190 ? -2.971 -0.462 1.947 1.00 95.12 190 GLY A O 1
ATOM 1554 N N . PHE A 1 191 ? -2.422 -2.640 2.114 1.00 93.88 191 PHE A N 1
ATOM 1555 C CA . PHE A 1 191 ? -2.276 -2.632 3.573 1.00 93.88 191 PHE A CA 1
ATOM 1556 C C . PHE A 1 191 ? -1.535 -3.847 4.124 1.00 93.88 191 PHE A C 1
ATOM 1558 O O . PHE A 1 191 ? -1.624 -4.961 3.610 1.00 93.88 191 PHE A O 1
ATOM 1565 N N . SER A 1 192 ? -0.825 -3.614 5.225 1.00 93.88 1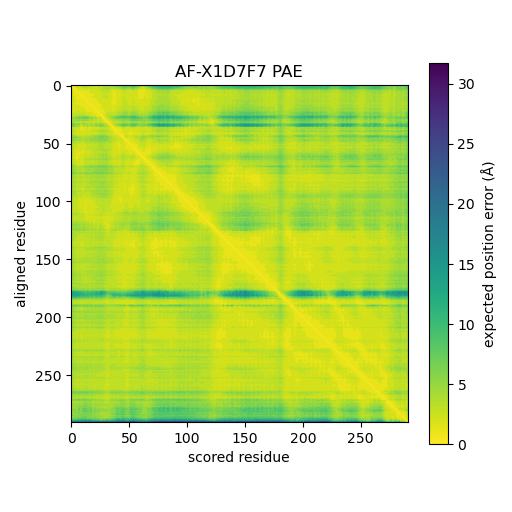92 SER A N 1
ATOM 1566 C CA . SER A 1 192 ? 0.146 -4.548 5.811 1.00 93.88 192 SER A CA 1
ATOM 1567 C C . SER A 1 192 ? -0.015 -4.723 7.324 1.00 93.88 192 SER A C 1
ATOM 1569 O O . SER A 1 192 ? 0.427 -5.719 7.901 1.00 93.88 192 SER A O 1
ATOM 1571 N N . ARG A 1 193 ? -0.639 -3.758 8.013 1.00 95.81 193 ARG A N 1
ATOM 1572 C CA . ARG A 1 193 ? -0.515 -3.634 9.478 1.00 95.81 193 ARG A CA 1
ATOM 1573 C C . ARG A 1 193 ? -1.531 -4.439 10.280 1.00 95.81 193 ARG A C 1
ATOM 1575 O O . ARG A 1 193 ? -1.404 -4.531 11.499 1.00 95.81 193 ARG A O 1
ATOM 1582 N N . ILE A 1 194 ? -2.514 -5.030 9.612 1.00 97.00 194 ILE A N 1
ATOM 1583 C CA . ILE A 1 194 ? -3.640 -5.740 10.236 1.00 97.00 194 ILE A CA 1
ATOM 1584 C C . ILE A 1 194 ? -3.784 -7.187 9.748 1.00 97.00 194 ILE A C 1
ATOM 1586 O O . ILE A 1 194 ? -4.843 -7.786 9.912 1.00 97.00 194 ILE A O 1
ATOM 1590 N N . ALA A 1 195 ? -2.730 -7.742 9.152 1.00 97.31 195 ALA A N 1
ATOM 1591 C CA . ALA A 1 195 ? -2.655 -9.146 8.765 1.00 97.31 195 ALA A CA 1
ATOM 1592 C C . ALA A 1 195 ? -2.871 -10.096 9.957 1.00 97.31 195 ALA A C 1
ATOM 1594 O O . ALA A 1 195 ? -2.605 -9.736 11.111 1.00 97.31 195 ALA A O 1
ATOM 1595 N N . THR A 1 196 ? -3.349 -11.315 9.703 1.00 96.50 196 THR A N 1
ATOM 1596 C CA . THR A 1 196 ? -3.761 -12.240 10.773 1.00 96.50 196 THR A CA 1
ATOM 1597 C C . THR A 1 196 ? -2.587 -12.905 11.488 1.00 96.50 196 THR A C 1
ATOM 1599 O O . THR A 1 196 ? -2.723 -13.378 12.616 1.00 96.50 196 THR A O 1
ATOM 1602 N N . ASN A 1 197 ? -1.393 -12.844 10.897 1.00 95.94 197 ASN A N 1
ATOM 1603 C CA . ASN A 1 197 ? -0.138 -13.142 11.585 1.00 95.94 197 ASN A CA 1
ATOM 1604 C C . ASN A 1 197 ? 0.336 -12.004 12.524 1.00 95.94 197 ASN A C 1
ATOM 1606 O O . ASN A 1 197 ? 1.300 -12.193 13.267 1.00 95.94 197 ASN A O 1
ATOM 1610 N N . HIS A 1 198 ? -0.340 -10.848 12.536 1.00 97.19 198 HIS A N 1
ATOM 1611 C CA . HIS A 1 198 ? -0.083 -9.728 13.451 1.00 97.19 198 HIS A CA 1
ATOM 1612 C C . HIS A 1 198 ? -1.191 -9.530 14.492 1.00 97.19 198 HIS A C 1
ATOM 1614 O O . HIS A 1 198 ? -0.907 -9.260 15.661 1.00 97.19 198 HIS A O 1
ATOM 1620 N N . ILE A 1 199 ? -2.455 -9.650 14.082 1.00 97.44 199 ILE A N 1
ATOM 1621 C CA . ILE A 1 199 ? -3.631 -9.516 14.950 1.00 97.44 199 ILE A CA 1
ATOM 1622 C C . ILE A 1 199 ? -4.552 -10.724 14.778 1.00 97.44 199 ILE A C 1
ATOM 1624 O O . ILE A 1 199 ? -4.581 -11.338 13.725 1.00 97.44 199 ILE A O 1
ATOM 1628 N N . SER A 1 200 ? -5.352 -11.075 15.786 1.00 97.12 200 SER A N 1
ATOM 1629 C CA . SER A 1 200 ? -6.294 -12.190 15.616 1.00 97.12 200 SER A CA 1
ATOM 1630 C C . SER A 1 200 ? -7.398 -11.855 14.600 1.00 97.12 200 SER A C 1
ATOM 1632 O O . SER A 1 200 ? -7.767 -10.681 14.494 1.00 97.12 200 SER A O 1
ATOM 1634 N N . PRO A 1 201 ? -8.018 -12.853 13.937 1.00 97.38 201 PRO A N 1
ATOM 1635 C CA . PRO A 1 201 ? -9.173 -12.624 13.062 1.00 97.38 201 PRO A CA 1
ATOM 1636 C C . PRO A 1 201 ? -10.265 -11.789 13.744 1.00 97.38 201 PRO A C 1
ATOM 1638 O O . PRO A 1 201 ? -10.676 -10.766 13.225 1.00 97.38 201 PRO A O 1
ATOM 1641 N N . LYS A 1 202 ? -10.584 -12.080 15.013 1.00 97.00 202 LYS A N 1
ATOM 1642 C CA . LYS A 1 202 ? -11.529 -11.279 15.816 1.00 97.00 202 LYS A CA 1
ATOM 1643 C C . LYS A 1 202 ? -11.163 -9.787 15.930 1.00 97.00 202 LYS A C 1
ATOM 1645 O O . LYS A 1 202 ? -12.035 -8.948 16.144 1.00 97.00 202 LYS A O 1
ATOM 1650 N N . LYS A 1 203 ? -9.875 -9.435 15.892 1.00 97.38 203 LYS A N 1
ATOM 1651 C CA . LYS A 1 203 ? -9.428 -8.033 15.867 1.00 97.38 203 LYS A CA 1
ATOM 1652 C C . LYS A 1 203 ? -9.507 -7.447 14.458 1.00 97.38 203 LYS A C 1
ATOM 1654 O O . LYS A 1 203 ? -9.808 -6.263 14.345 1.00 97.38 203 LYS A O 1
ATOM 1659 N N . PHE A 1 204 ? -9.302 -8.253 13.418 1.00 97.88 204 PHE A N 1
ATOM 1660 C CA . PHE A 1 204 ? -9.554 -7.859 12.032 1.00 97.88 204 PHE A CA 1
ATOM 1661 C C . PHE A 1 204 ? -11.022 -7.449 11.812 1.00 97.88 204 PHE A C 1
ATOM 1663 O O . PHE A 1 204 ? -11.262 -6.443 11.143 1.00 97.88 204 PHE A O 1
ATOM 1670 N N . ASP A 1 205 ? -11.990 -8.110 12.467 1.00 97.56 205 ASP A N 1
ATOM 1671 C CA . ASP A 1 205 ? -13.424 -7.750 12.424 1.00 97.56 205 ASP A CA 1
ATOM 1672 C C . ASP A 1 205 ? -13.680 -6.264 12.717 1.00 97.56 205 ASP A C 1
ATOM 1674 O O . ASP A 1 205 ? -14.587 -5.657 12.150 1.00 97.56 205 ASP A O 1
ATOM 1678 N N . LEU A 1 206 ? -12.880 -5.667 13.608 1.00 97.06 206 LEU A N 1
ATOM 1679 C CA . LEU A 1 206 ? -13.007 -4.261 13.996 1.00 97.06 206 LEU A CA 1
ATOM 1680 C C . LEU A 1 206 ? -12.684 -3.323 12.824 1.00 97.06 206 LEU A C 1
ATOM 1682 O O . LEU A 1 206 ? -13.239 -2.230 12.714 1.00 97.06 206 LEU A O 1
ATOM 1686 N N . PHE A 1 207 ? -11.777 -3.753 11.952 1.00 97.00 207 PHE A N 1
ATOM 1687 C CA . PHE A 1 207 ? -11.256 -2.983 10.833 1.00 97.00 207 PHE A CA 1
ATOM 1688 C C . PHE A 1 207 ? -12.002 -3.274 9.525 1.00 97.00 207 PHE A C 1
ATOM 1690 O O . PHE A 1 207 ? -12.139 -2.390 8.679 1.00 97.00 207 PHE A O 1
ATOM 1697 N N . TRP A 1 208 ? -12.571 -4.467 9.367 1.00 97.38 208 TRP A N 1
ATOM 1698 C CA . TRP A 1 208 ? -13.273 -4.832 8.139 1.00 97.38 208 TRP A CA 1
ATOM 1699 C C . TRP A 1 208 ? -14.315 -3.805 7.648 1.00 97.38 208 TRP A C 1
ATOM 1701 O O . TRP A 1 208 ? -14.291 -3.477 6.458 1.00 97.38 208 TRP A O 1
ATOM 1711 N N . PRO A 1 209 ? -15.183 -3.212 8.499 1.00 96.12 209 PRO A N 1
ATOM 1712 C CA . PRO A 1 209 ? -16.191 -2.264 8.031 1.00 96.12 209 PRO A CA 1
ATOM 1713 C C . PRO A 1 209 ? -15.624 -1.078 7.240 1.00 96.12 209 PRO A C 1
ATOM 1715 O O . PRO A 1 209 ? -16.249 -0.643 6.274 1.00 96.12 209 PRO A O 1
ATOM 1718 N N . HIS A 1 210 ? -14.449 -0.558 7.611 1.00 93.19 210 HIS A N 1
ATOM 1719 C CA . HIS A 1 210 ? -13.844 0.566 6.891 1.00 93.19 210 HIS A CA 1
ATOM 1720 C C . HIS A 1 210 ? -13.156 0.111 5.597 1.00 93.19 210 HIS A C 1
ATOM 1722 O O . HIS A 1 210 ? -13.302 0.763 4.563 1.00 93.19 210 HIS A O 1
ATOM 1728 N N . ILE A 1 211 ? -12.476 -1.042 5.613 1.00 96.94 211 ILE A N 1
ATOM 1729 C CA . ILE A 1 211 ? -11.874 -1.655 4.414 1.00 96.94 211 ILE A CA 1
ATOM 1730 C C . ILE A 1 211 ? -12.967 -1.903 3.374 1.00 96.94 211 ILE A C 1
ATOM 1732 O O . ILE A 1 211 ? -12.819 -1.556 2.197 1.00 96.94 211 ILE A O 1
ATOM 1736 N N . LYS A 1 212 ? -14.108 -2.429 3.825 1.00 97.81 212 LYS A N 1
ATOM 1737 C CA . LYS A 1 212 ? -15.281 -2.661 2.994 1.00 97.81 212 LYS A CA 1
ATOM 1738 C C . LYS A 1 212 ? -15.811 -1.375 2.370 1.00 97.81 212 LYS A C 1
ATOM 1740 O O . LYS A 1 212 ? -15.955 -1.329 1.152 1.00 97.81 212 LYS A O 1
ATOM 1745 N N . ARG A 1 213 ? -16.026 -0.312 3.152 1.00 97.56 213 ARG A N 1
ATOM 1746 C CA . ARG A 1 213 ? -16.510 0.979 2.621 1.00 97.56 213 ARG A CA 1
ATOM 1747 C C . ARG A 1 213 ? -15.557 1.602 1.603 1.00 97.56 213 ARG A C 1
ATOM 1749 O O . ARG A 1 213 ? -16.017 2.119 0.584 1.00 97.56 213 ARG A O 1
ATOM 1756 N N . ILE A 1 214 ? -14.245 1.536 1.840 1.00 97.56 214 ILE A N 1
ATOM 1757 C CA . ILE A 1 214 ? -13.241 2.023 0.880 1.00 97.56 214 ILE A CA 1
ATOM 1758 C C . ILE A 1 214 ? -13.325 1.223 -0.424 1.00 97.56 214 ILE A C 1
ATOM 1760 O O . ILE A 1 214 ? -13.378 1.799 -1.510 1.00 97.56 214 ILE A O 1
ATOM 1764 N N . SER A 1 215 ? -13.430 -0.099 -0.321 1.00 98.25 215 SER A N 1
ATOM 1765 C CA . SER A 1 215 ? -13.564 -0.995 -1.474 1.00 98.25 215 SER A CA 1
ATOM 1766 C C . SER A 1 215 ? -14.851 -0.725 -2.262 1.00 98.25 215 SER A C 1
ATOM 1768 O O . SER A 1 215 ? -14.820 -0.572 -3.481 1.00 98.25 215 SER A O 1
ATOM 1770 N N . GLU A 1 216 ? -15.986 -0.572 -1.579 1.00 98.12 216 GLU A N 1
ATOM 1771 C CA . GLU A 1 216 ? -17.264 -0.200 -2.194 1.00 98.12 216 GLU A CA 1
ATOM 1772 C C . GLU A 1 216 ? -17.194 1.171 -2.880 1.00 98.12 216 GLU A C 1
ATOM 1774 O O . GLU A 1 216 ? -17.757 1.343 -3.964 1.00 98.12 216 GLU A O 1
ATOM 1779 N N . TYR A 1 217 ? -16.474 2.136 -2.299 1.00 97.81 217 TYR A N 1
ATOM 1780 C CA . TYR A 1 217 ? -16.242 3.443 -2.916 1.00 97.81 217 TYR A CA 1
ATOM 1781 C C . TYR A 1 217 ? -15.456 3.327 -4.226 1.00 97.81 217 TYR A C 1
ATOM 1783 O O . TYR A 1 217 ? -15.845 3.930 -5.231 1.00 97.81 217 TYR A O 1
ATOM 1791 N N . ILE A 1 218 ? -14.384 2.532 -4.237 1.00 97.94 218 ILE A N 1
ATOM 1792 C CA . ILE A 1 218 ? -13.577 2.251 -5.432 1.00 97.94 218 ILE A CA 1
ATOM 1793 C C . ILE A 1 218 ? -14.455 1.606 -6.518 1.00 97.94 218 ILE A C 1
ATOM 1795 O O . ILE A 1 218 ? -14.532 2.114 -7.641 1.00 97.94 218 ILE A O 1
ATOM 1799 N N . ILE A 1 219 ? -15.196 0.550 -6.165 1.00 97.31 219 ILE A N 1
ATOM 1800 C CA . ILE A 1 219 ? -16.073 -0.190 -7.088 1.00 97.31 219 ILE A CA 1
ATOM 1801 C C . ILE A 1 219 ? -17.158 0.720 -7.667 1.00 97.31 219 ILE A C 1
ATOM 1803 O O . ILE A 1 219 ? -17.399 0.718 -8.878 1.00 97.31 219 ILE A O 1
ATOM 1807 N N . LYS A 1 220 ? -17.796 1.541 -6.825 1.00 96.62 220 LYS A N 1
ATOM 1808 C CA . LYS A 1 220 ? -18.831 2.500 -7.237 1.00 96.62 220 LYS A CA 1
ATOM 1809 C C . LYS A 1 220 ? -18.308 3.525 -8.247 1.00 96.62 220 LYS A C 1
ATOM 1811 O O . LYS A 1 220 ? -19.077 4.000 -9.081 1.00 96.62 220 LYS A O 1
ATOM 1816 N N . ASN A 1 221 ? -17.020 3.856 -8.195 1.00 95.19 221 ASN A N 1
ATOM 1817 C CA . ASN A 1 221 ? -16.380 4.773 -9.137 1.00 95.19 221 ASN A CA 1
ATOM 1818 C C . ASN A 1 221 ? -15.923 4.104 -10.446 1.00 95.19 221 ASN A C 1
ATOM 1820 O O . ASN A 1 221 ? -15.392 4.795 -11.318 1.00 95.19 221 ASN A O 1
ATOM 1824 N N . GLY A 1 222 ? -16.190 2.804 -10.616 1.00 94.00 222 GLY A N 1
ATOM 1825 C CA . GLY A 1 222 ? -15.921 2.052 -11.844 1.00 94.00 222 GLY A CA 1
ATOM 1826 C C . GLY A 1 222 ? -14.572 1.336 -11.869 1.00 94.00 222 GLY A C 1
ATOM 1827 O O . GLY A 1 222 ? -14.204 0.808 -12.915 1.00 94.00 222 GLY A O 1
ATOM 1828 N N . PHE A 1 223 ? -13.857 1.301 -10.744 1.00 96.25 223 PHE A N 1
ATOM 1829 C CA . PHE A 1 223 ? -12.548 0.662 -10.628 1.00 96.25 223 PHE A CA 1
ATOM 1830 C C . PHE A 1 223 ? -12.678 -0.766 -10.084 1.00 96.25 223 PHE A C 1
ATOM 1832 O O . PHE A 1 223 ? -13.603 -1.083 -9.333 1.00 96.25 223 PHE A O 1
ATOM 1839 N N . ILE A 1 224 ? -11.732 -1.624 -10.450 1.00 96.44 224 ILE A N 1
ATOM 1840 C CA . ILE A 1 224 ? -11.474 -2.900 -9.778 1.00 96.44 224 ILE A CA 1
ATOM 1841 C C . ILE A 1 224 ? -10.564 -2.623 -8.582 1.00 96.44 224 ILE A C 1
ATOM 1843 O O . ILE A 1 224 ? -9.583 -1.885 -8.705 1.00 96.44 224 ILE A O 1
ATOM 1847 N N . VAL A 1 225 ? -10.883 -3.213 -7.432 1.00 98.06 225 VAL A N 1
ATOM 1848 C CA . VAL A 1 225 ? -10.016 -3.151 -6.252 1.00 98.06 225 VAL A CA 1
ATOM 1849 C C . VAL A 1 225 ? -8.898 -4.168 -6.426 1.00 98.06 225 VAL A C 1
ATOM 1851 O O . VAL A 1 225 ? -9.159 -5.367 -6.492 1.00 98.06 225 VAL A O 1
ATOM 1854 N N . GLN A 1 226 ? -7.660 -3.703 -6.508 1.00 97.38 226 GLN A N 1
ATOM 1855 C CA . GLN A 1 226 ? -6.485 -4.559 -6.449 1.00 97.38 226 GLN A CA 1
ATOM 1856 C C . GLN A 1 226 ? -5.964 -4.546 -5.015 1.00 97.38 226 GLN A C 1
ATOM 1858 O O . GLN A 1 226 ? -5.301 -3.597 -4.606 1.00 97.38 226 GLN A O 1
ATOM 1863 N N . TYR A 1 227 ? -6.286 -5.579 -4.243 1.00 98.00 227 TYR A N 1
ATOM 1864 C CA . TYR A 1 227 ? -5.752 -5.738 -2.895 1.00 98.00 227 TYR A CA 1
ATOM 1865 C C . TYR A 1 227 ? -4.278 -6.098 -2.978 1.00 98.00 227 TYR A C 1
ATOM 1867 O O . TYR A 1 227 ? -3.942 -7.190 -3.430 1.00 98.00 227 TYR A O 1
ATOM 1875 N N . HIS A 1 228 ? -3.414 -5.185 -2.549 1.00 96.25 228 HIS A N 1
ATOM 1876 C CA . HIS A 1 228 ? -2.001 -5.470 -2.338 1.00 96.25 228 HIS A CA 1
ATOM 1877 C C . HIS A 1 228 ? -1.792 -5.685 -0.843 1.00 96.25 228 HIS A C 1
ATOM 1879 O O . HIS A 1 228 ? -1.715 -4.730 -0.071 1.00 96.25 228 HIS A O 1
ATOM 1885 N N . ILE A 1 229 ? -1.834 -6.947 -0.433 1.00 95.44 229 ILE A N 1
ATOM 1886 C CA . ILE A 1 229 ? -1.883 -7.308 0.980 1.00 95.44 229 ILE A CA 1
ATOM 1887 C C . ILE A 1 229 ? -0.593 -8.012 1.385 1.00 95.44 229 ILE A C 1
ATOM 1889 O O . ILE A 1 229 ? -0.365 -9.173 1.045 1.00 95.44 229 ILE A O 1
ATOM 1893 N N . ASP A 1 230 ? 0.245 -7.275 2.111 1.00 94.00 230 ASP A N 1
ATOM 1894 C CA . ASP A 1 230 ? 1.520 -7.769 2.624 1.00 94.00 230 ASP A CA 1
ATOM 1895 C C . ASP A 1 230 ? 1.296 -8.560 3.909 1.00 94.00 230 ASP A C 1
ATOM 1897 O O . ASP A 1 230 ? 0.525 -8.121 4.771 1.00 94.00 230 ASP A O 1
ATOM 1901 N N . ASN A 1 231 ? 2.059 -9.635 4.108 1.00 96.12 231 ASN A N 1
ATOM 1902 C CA . ASN A 1 231 ? 1.876 -10.659 5.138 1.00 96.12 231 ASN A CA 1
ATOM 1903 C C . ASN A 1 231 ? 0.722 -11.646 4.844 1.00 96.12 231 ASN A C 1
ATOM 1905 O O . ASN A 1 231 ? 0.358 -11.900 3.692 1.00 96.12 231 ASN A O 1
ATOM 1909 N N . ASP A 1 232 ? 0.219 -12.300 5.892 1.00 97.50 232 ASP A N 1
ATOM 1910 C CA . ASP A 1 232 ? -0.717 -13.417 5.801 1.00 97.50 232 ASP A CA 1
ATOM 1911 C C . ASP A 1 232 ? -2.135 -12.986 6.200 1.00 97.50 232 ASP A C 1
ATOM 1913 O O . ASP A 1 232 ? -2.365 -12.523 7.319 1.00 97.50 232 ASP A O 1
ATOM 1917 N N . TYR A 1 233 ? -3.082 -13.138 5.274 1.00 97.94 233 TYR A N 1
ATOM 1918 C CA . TYR A 1 233 ? -4.511 -12.876 5.466 1.00 97.94 233 TYR A CA 1
ATOM 1919 C C . TYR A 1 233 ? -5.365 -14.132 5.249 1.00 97.94 233 TYR A C 1
ATOM 1921 O O . TYR A 1 233 ? -6.576 -14.018 5.050 1.00 97.94 233 TYR A O 1
ATOM 1929 N N . THR A 1 234 ? -4.764 -15.327 5.276 1.00 98.00 234 THR A N 1
ATOM 1930 C CA . THR A 1 234 ? -5.441 -16.598 4.964 1.00 98.00 234 THR A CA 1
ATOM 1931 C C . THR A 1 234 ? -6.714 -16.797 5.792 1.00 98.00 234 THR A C 1
ATOM 1933 O O . THR A 1 234 ? -7.743 -17.189 5.247 1.00 98.00 234 THR A O 1
ATOM 1936 N N . ASP A 1 235 ? -6.681 -16.446 7.080 1.00 98.00 235 ASP A N 1
ATOM 1937 C CA . ASP A 1 235 ? -7.798 -16.650 8.018 1.00 98.00 235 ASP A CA 1
ATOM 1938 C C . ASP A 1 235 ? -8.974 -15.670 7.841 1.00 98.00 235 ASP A C 1
ATOM 1940 O O . ASP A 1 235 ? -9.963 -15.751 8.571 1.00 98.00 235 ASP A O 1
ATOM 1944 N N . VAL A 1 236 ? -8.853 -14.692 6.939 1.00 97.81 236 VAL A N 1
ATOM 1945 C CA . VAL A 1 236 ? -9.858 -13.633 6.728 1.00 97.81 236 VAL A CA 1
ATOM 1946 C C . VAL A 1 236 ? -10.246 -13.478 5.256 1.00 97.81 236 VAL A C 1
ATOM 1948 O O . VAL A 1 236 ? -10.864 -12.485 4.869 1.00 97.81 236 VAL A O 1
ATOM 1951 N N . LEU A 1 237 ? -9.923 -14.461 4.414 1.00 98.06 237 LEU A N 1
ATOM 1952 C CA . LEU A 1 237 ? -10.240 -14.435 2.984 1.00 98.06 237 LEU A CA 1
ATOM 1953 C C . LEU A 1 237 ? -11.756 -14.405 2.714 1.00 98.06 237 LEU A C 1
ATOM 1955 O O . LEU A 1 237 ? -12.196 -13.793 1.736 1.00 98.06 237 LEU A O 1
ATOM 1959 N N . GLU A 1 238 ? -12.573 -15.003 3.584 1.00 98.19 238 GLU A N 1
ATOM 1960 C CA . GLU A 1 238 ? -14.033 -15.063 3.446 1.00 98.19 238 GLU A CA 1
ATOM 1961 C C . GLU A 1 238 ? -14.689 -13.680 3.430 1.00 98.19 238 GLU A C 1
ATOM 1963 O O . GLU A 1 238 ? -15.692 -13.495 2.737 1.00 98.19 238 GLU A O 1
ATOM 1968 N N . TYR A 1 239 ? -14.114 -12.690 4.118 1.00 98.25 239 TYR A N 1
ATOM 1969 C CA . TYR A 1 239 ? -14.613 -11.312 4.112 1.00 98.25 239 TYR A CA 1
ATOM 1970 C C . TYR A 1 239 ? -14.721 -10.750 2.692 1.00 98.25 239 TYR A C 1
ATOM 1972 O O . TYR A 1 239 ? -15.710 -10.122 2.311 1.00 98.25 239 TYR A O 1
ATOM 1980 N N . PHE A 1 240 ? -13.744 -11.054 1.844 1.00 97.88 240 PHE A N 1
ATOM 1981 C CA . PHE A 1 240 ? -13.709 -10.548 0.477 1.00 97.88 240 PHE A CA 1
ATOM 1982 C C . PHE A 1 240 ? -14.752 -11.200 -0.444 1.00 97.88 240 PHE A C 1
ATOM 1984 O O . PHE A 1 240 ? -15.016 -10.691 -1.537 1.00 97.88 240 PHE A O 1
ATOM 1991 N N . THR A 1 241 ? -15.420 -12.273 -0.003 1.00 97.75 241 THR A N 1
ATOM 1992 C CA . THR A 1 241 ? -16.559 -12.858 -0.731 1.00 97.75 241 THR A CA 1
ATOM 1993 C C . THR A 1 241 ? -17.784 -11.940 -0.734 1.00 97.75 241 THR A C 1
ATOM 1995 O O . THR A 1 241 ? -18.656 -12.095 -1.593 1.00 97.75 241 THR A O 1
ATOM 1998 N N . GLU A 1 242 ? -17.835 -10.943 0.155 1.00 97.44 242 GLU A N 1
ATOM 1999 C CA . GLU A 1 242 ? -18.908 -9.948 0.209 1.00 97.44 242 GLU A CA 1
ATOM 2000 C C . GLU A 1 242 ? -18.962 -9.061 -1.048 1.00 97.44 242 GLU A C 1
ATOM 2002 O O . GLU A 1 242 ? -20.020 -8.515 -1.373 1.00 97.44 242 GLU A O 1
ATOM 2007 N N . PHE A 1 243 ? -17.857 -8.928 -1.791 1.00 97.75 243 PHE A N 1
ATOM 2008 C CA . PHE A 1 243 ? -17.822 -8.104 -2.998 1.00 97.75 243 PHE A CA 1
ATOM 2009 C C . PHE A 1 243 ? -18.337 -8.841 -4.239 1.00 97.75 243 PHE A C 1
ATOM 2011 O O . PHE A 1 243 ? -18.214 -10.068 -4.341 1.00 97.75 243 PHE A O 1
ATOM 2018 N N . PRO A 1 244 ? -18.886 -8.117 -5.234 1.00 96.69 244 PRO A N 1
ATOM 2019 C CA . PRO A 1 244 ? -19.337 -8.725 -6.480 1.00 96.69 244 PRO A CA 1
ATOM 2020 C C . PRO A 1 244 ? -18.196 -9.396 -7.259 1.00 96.69 244 PRO A C 1
ATOM 2022 O O . PRO A 1 244 ? -17.062 -8.914 -7.275 1.00 96.69 244 PRO A O 1
ATOM 2025 N N . LYS A 1 245 ? -18.517 -10.479 -7.975 1.00 97.25 245 LYS A N 1
ATOM 2026 C CA . LYS A 1 245 ? -17.569 -11.168 -8.866 1.00 97.25 245 LYS A CA 1
ATOM 2027 C C . LYS A 1 245 ? -16.997 -10.206 -9.915 1.00 97.25 245 LYS A C 1
ATOM 2029 O O . LYS A 1 245 ? -17.727 -9.381 -10.468 1.00 97.25 245 LYS A O 1
ATOM 2034 N N . GLY A 1 246 ? -15.698 -10.321 -10.190 1.00 95.56 246 GLY A N 1
ATOM 2035 C CA . GLY A 1 246 ? -14.988 -9.498 -11.175 1.00 95.56 246 GLY A CA 1
ATOM 2036 C C . GLY A 1 246 ? -14.755 -8.045 -10.748 1.00 95.56 246 GLY A C 1
ATOM 2037 O O . GLY A 1 246 ? -14.426 -7.213 -11.591 1.00 95.56 246 GLY A O 1
ATOM 2038 N N . LYS A 1 247 ? -14.962 -7.707 -9.467 1.00 97.38 247 LYS A N 1
ATOM 2039 C CA . LYS A 1 247 ? -14.716 -6.357 -8.926 1.00 97.38 247 LYS A CA 1
ATOM 2040 C C . LYS A 1 247 ? -13.483 -6.247 -8.043 1.00 97.38 247 LYS A C 1
ATOM 2042 O O . LYS A 1 247 ? -13.117 -5.133 -7.674 1.00 97.38 247 LYS A O 1
ATOM 2047 N N . ILE A 1 248 ? -12.842 -7.371 -7.747 1.00 97.25 248 ILE A N 1
ATOM 2048 C CA . ILE A 1 248 ? -11.645 -7.428 -6.918 1.00 97.25 248 ILE A CA 1
ATOM 2049 C C . ILE A 1 248 ? -10.602 -8.356 -7.550 1.00 97.25 248 ILE A C 1
ATOM 2051 O O . ILE A 1 248 ? -10.950 -9.325 -8.231 1.00 97.25 248 ILE A O 1
ATOM 2055 N N . MET A 1 249 ? -9.334 -8.069 -7.295 1.00 96.31 249 MET A N 1
ATOM 2056 C CA . MET A 1 249 ? -8.201 -8.954 -7.545 1.00 96.31 249 MET A CA 1
ATOM 2057 C C . MET A 1 249 ? -7.206 -8.847 -6.388 1.00 96.31 249 MET A C 1
ATOM 2059 O O . MET A 1 249 ? -7.212 -7.853 -5.663 1.00 96.31 249 MET A O 1
ATOM 2063 N N . PHE A 1 250 ? -6.336 -9.838 -6.246 1.00 97.31 250 PHE A N 1
ATOM 2064 C CA . PHE A 1 250 ? -5.344 -9.883 -5.177 1.00 97.31 250 PHE A CA 1
ATOM 2065 C C . PHE A 1 250 ? -3.933 -9.935 -5.732 1.00 97.31 250 PHE A C 1
ATOM 2067 O O . PHE A 1 250 ? -3.676 -10.668 -6.680 1.00 97.31 250 PHE A O 1
ATOM 2074 N N . HIS A 1 251 ? -3.037 -9.195 -5.094 1.00 95.75 251 HIS A N 1
ATOM 2075 C CA . HIS A 1 251 ? -1.594 -9.353 -5.140 1.00 95.75 251 HIS A CA 1
ATOM 2076 C C . HIS A 1 251 ? -1.145 -9.763 -3.729 1.00 95.75 251 HIS A C 1
ATOM 2078 O O . HIS A 1 251 ? -1.223 -8.958 -2.798 1.00 95.75 251 HIS A O 1
ATOM 2084 N N . LEU A 1 252 ? -0.779 -11.037 -3.583 1.00 96.31 252 LEU A N 1
ATOM 2085 C CA . LEU A 1 252 ? -0.559 -11.726 -2.309 1.00 96.31 252 LEU A CA 1
ATOM 2086 C C . LEU A 1 252 ? 0.933 -11.860 -1.972 1.00 96.31 252 LEU A C 1
ATOM 2088 O O . LEU A 1 252 ? 1.741 -12.112 -2.867 1.00 96.31 252 LEU A O 1
ATOM 2092 N N . ASP A 1 253 ? 1.253 -11.773 -0.678 1.00 95.19 253 ASP A N 1
ATOM 2093 C CA . ASP A 1 253 ? 2.584 -12.022 -0.101 1.00 95.19 253 ASP A CA 1
ATOM 2094 C C . ASP A 1 253 ? 2.654 -13.375 0.642 1.00 95.19 253 ASP A C 1
ATOM 2096 O O . ASP A 1 253 ? 2.862 -14.414 0.024 1.00 95.19 253 ASP A O 1
ATOM 2100 N N . MET A 1 254 ? 2.421 -13.431 1.957 1.00 95.75 254 MET A N 1
ATOM 2101 C CA . MET A 1 254 ? 2.530 -14.691 2.720 1.00 95.75 254 MET A CA 1
ATOM 2102 C C . MET A 1 254 ? 1.230 -15.506 2.760 1.00 95.75 254 MET A C 1
ATOM 2104 O O . MET A 1 254 ? 1.214 -16.613 3.288 1.00 95.75 254 MET A O 1
ATOM 2108 N N . THR A 1 255 ? 0.143 -14.956 2.223 1.00 96.88 255 THR A N 1
ATOM 2109 C CA . THR A 1 255 ? -1.182 -15.593 2.209 1.00 96.88 255 THR A CA 1
ATOM 2110 C C . THR A 1 255 ? -1.170 -16.884 1.389 1.00 96.88 255 THR A C 1
ATOM 2112 O O . THR A 1 255 ? -0.672 -16.888 0.265 1.00 96.88 255 THR A O 1
ATOM 2115 N N . ASP A 1 256 ? -1.778 -17.957 1.900 1.00 96.56 256 ASP A N 1
ATOM 2116 C CA . ASP A 1 256 ? -1.915 -19.227 1.180 1.00 96.56 256 ASP A CA 1
ATOM 2117 C C . ASP A 1 256 ? -2.750 -19.032 -0.099 1.00 96.56 256 ASP A C 1
ATOM 2119 O O . ASP A 1 256 ? -3.973 -18.841 -0.067 1.00 96.56 256 ASP A O 1
ATOM 2123 N N . ILE A 1 257 ? -2.079 -19.088 -1.252 1.00 96.75 257 ILE A N 1
ATOM 2124 C CA . ILE A 1 257 ? -2.703 -18.858 -2.555 1.00 96.75 257 ILE A CA 1
ATOM 2125 C C . ILE A 1 257 ? -3.652 -19.991 -2.970 1.00 96.75 257 ILE A C 1
ATOM 2127 O O . ILE A 1 257 ? -4.621 -19.740 -3.693 1.00 96.75 257 ILE A O 1
ATOM 2131 N N . PHE A 1 258 ? -3.442 -21.222 -2.494 1.00 97.19 258 PHE A N 1
ATOM 2132 C CA . PHE A 1 258 ? -4.344 -22.343 -2.764 1.00 97.19 258 PHE A CA 1
ATOM 2133 C C . PHE A 1 258 ? -5.639 -22.185 -1.977 1.00 97.19 258 PHE A C 1
ATOM 2135 O O . PHE A 1 258 ? -6.724 -22.355 -2.543 1.00 97.19 258 PHE A O 1
ATOM 2142 N N . LYS A 1 259 ? -5.546 -21.770 -0.709 1.00 98.12 259 LYS A N 1
ATOM 2143 C CA . LYS A 1 259 ? -6.727 -21.442 0.093 1.00 98.12 259 LYS A CA 1
ATOM 2144 C C . LYS A 1 259 ? -7.459 -20.218 -0.457 1.00 98.12 259 LYS A C 1
ATOM 2146 O O . LYS A 1 259 ? -8.685 -20.240 -0.583 1.00 98.12 259 LYS A O 1
ATOM 2151 N N . ALA A 1 260 ? -6.725 -19.195 -0.900 1.00 98.00 260 ALA A N 1
ATOM 2152 C CA . ALA A 1 260 ? -7.303 -18.069 -1.632 1.00 98.00 260 ALA A CA 1
ATOM 2153 C C . ALA A 1 260 ? -8.027 -18.527 -2.904 1.00 98.00 260 ALA A C 1
ATOM 2155 O O . ALA A 1 260 ? -9.130 -18.052 -3.184 1.00 98.00 260 ALA A O 1
ATOM 2156 N N . LYS A 1 261 ? -7.475 -19.487 -3.656 1.00 98.00 261 LYS A N 1
ATOM 2157 C CA . LYS A 1 261 ? -8.138 -20.047 -4.842 1.00 98.00 261 LYS A CA 1
ATOM 2158 C C . LYS A 1 261 ? -9.399 -20.831 -4.485 1.00 98.00 261 LYS A C 1
ATOM 2160 O O . LYS A 1 261 ? -10.384 -20.712 -5.212 1.00 98.00 261 LYS A O 1
ATOM 2165 N N . GLU A 1 262 ? -9.389 -21.592 -3.396 1.00 98.31 262 GLU A N 1
ATOM 2166 C CA . GLU A 1 262 ? -10.558 -22.325 -2.899 1.00 98.31 262 GLU A CA 1
ATOM 2167 C C . GLU A 1 262 ? -11.717 -21.373 -2.557 1.00 98.31 262 GLU A C 1
ATOM 2169 O O . GLU A 1 262 ? -12.846 -21.600 -2.988 1.00 98.31 262 GLU A O 1
ATOM 2174 N N . ILE A 1 263 ? -11.432 -20.287 -1.831 1.00 98.19 263 ILE A N 1
ATOM 2175 C CA . ILE A 1 263 ? -12.454 -19.363 -1.310 1.00 98.19 263 ILE A CA 1
ATOM 2176 C C . ILE A 1 263 ? -12.897 -18.331 -2.361 1.00 98.19 263 ILE A C 1
ATOM 2178 O O . ILE A 1 263 ? -14.081 -18.004 -2.462 1.00 98.19 263 ILE A O 1
ATOM 2182 N N . LEU A 1 264 ? -11.954 -17.781 -3.133 1.00 97.81 264 LEU A N 1
ATOM 2183 C CA . LEU A 1 264 ? -12.169 -16.603 -3.987 1.00 97.81 264 LEU A CA 1
ATOM 2184 C C . LEU A 1 264 ? -12.055 -16.902 -5.487 1.00 97.81 264 LEU A C 1
ATOM 2186 O O . LEU A 1 264 ? -12.321 -16.023 -6.313 1.00 97.81 264 LEU A O 1
ATOM 2190 N N . GLY A 1 265 ? -11.670 -18.121 -5.864 1.00 96.00 265 GLY A N 1
ATOM 2191 C CA . GLY A 1 265 ? -11.258 -18.463 -7.225 1.00 96.00 265 GLY A CA 1
ATOM 2192 C C . GLY A 1 265 ? -12.332 -18.380 -8.306 1.00 96.00 265 GLY A C 1
ATOM 2193 O O . GLY A 1 265 ? -11.965 -18.400 -9.483 1.00 96.00 265 GLY A O 1
ATOM 2194 N N . ASP A 1 266 ? -13.613 -18.293 -7.936 1.00 96.00 266 ASP A N 1
ATOM 2195 C CA . ASP A 1 266 ? -14.753 -18.073 -8.836 1.00 96.00 266 ASP A CA 1
ATOM 2196 C C . ASP A 1 266 ? -15.246 -16.609 -8.845 1.00 96.00 266 ASP A C 1
ATOM 2198 O O . ASP A 1 266 ? -16.284 -16.307 -9.451 1.00 96.00 266 ASP A O 1
ATOM 2202 N N . ARG A 1 267 ? -14.527 -15.704 -8.160 1.00 95.44 267 ARG A N 1
ATOM 2203 C CA . ARG A 1 267 ? -14.896 -14.289 -7.963 1.00 95.44 267 ARG A CA 1
ATOM 2204 C C . ARG A 1 267 ? -13.778 -13.312 -8.303 1.00 95.44 267 ARG A C 1
ATOM 2206 O O . ARG A 1 267 ? -14.086 -12.230 -8.802 1.00 95.44 267 ARG A O 1
ATOM 2213 N N . ALA A 1 268 ? -12.534 -13.669 -7.993 1.00 96.81 268 ALA A N 1
ATOM 2214 C CA . ALA A 1 268 ? -11.377 -12.786 -8.038 1.00 96.81 268 ALA A CA 1
ATOM 2215 C C . ALA A 1 268 ? -10.199 -13.434 -8.772 1.00 96.81 268 ALA A C 1
ATOM 2217 O O . ALA A 1 268 ? -10.001 -14.650 -8.714 1.00 96.81 268 ALA A O 1
ATOM 2218 N N . CYS A 1 269 ? -9.390 -12.601 -9.425 1.00 95.62 269 CYS A N 1
ATOM 2219 C CA . CYS A 1 269 ? -8.068 -13.008 -9.892 1.00 95.62 269 CYS A CA 1
ATOM 2220 C C . CYS A 1 269 ? -7.071 -12.959 -8.729 1.00 95.62 269 CYS A C 1
ATOM 2222 O O . CYS A 1 269 ? -7.169 -12.086 -7.864 1.00 95.62 269 CYS A O 1
ATOM 2224 N N . LEU A 1 270 ? -6.102 -13.872 -8.739 1.00 96.75 270 LEU A N 1
ATOM 2225 C CA . LEU A 1 270 ? -5.032 -13.962 -7.747 1.00 96.75 270 LEU A CA 1
ATOM 2226 C C . LEU A 1 270 ? -3.687 -13.805 -8.465 1.00 96.75 270 LEU A C 1
ATOM 2228 O O . LEU A 1 270 ? -3.480 -14.409 -9.516 1.00 96.75 270 LEU A O 1
ATOM 2232 N N . MET A 1 271 ? -2.804 -12.989 -7.903 1.00 94.25 271 MET A N 1
ATOM 2233 C CA . MET A 1 271 ? -1.443 -12.718 -8.358 1.00 94.25 271 MET A CA 1
ATOM 2234 C C . MET A 1 271 ? -0.491 -12.893 -7.173 1.00 94.25 271 MET A C 1
ATOM 2236 O O . MET A 1 271 ? -0.824 -12.513 -6.051 1.00 94.25 271 MET A O 1
ATOM 2240 N N . GLY A 1 272 ? 0.696 -13.436 -7.435 1.00 92.56 272 GLY A N 1
ATOM 2241 C CA . GLY A 1 272 ? 1.663 -13.824 -6.411 1.00 92.56 272 GLY A CA 1
ATOM 2242 C C . GLY A 1 272 ? 1.797 -15.350 -6.342 1.00 92.56 272 GLY A C 1
ATOM 2243 O O . GLY A 1 272 ? 1.423 -16.047 -7.278 1.00 92.56 272 GLY A O 1
ATOM 2244 N N . ASN A 1 273 ? 2.342 -15.913 -5.275 1.00 92.12 273 ASN A N 1
ATOM 2245 C CA . ASN A 1 273 ? 2.924 -15.235 -4.117 1.00 92.12 273 ASN A CA 1
ATOM 2246 C C . ASN A 1 273 ? 4.364 -15.712 -3.870 1.00 92.12 273 ASN A C 1
ATOM 2248 O O . ASN A 1 273 ? 4.806 -15.954 -2.752 1.00 92.12 273 ASN A O 1
ATOM 2252 N N . VAL A 1 274 ? 5.099 -15.869 -4.974 1.00 92.00 274 VAL A N 1
ATOM 2253 C CA . VAL A 1 274 ? 6.487 -16.326 -4.990 1.00 92.00 274 VAL A CA 1
ATOM 2254 C C . VAL A 1 274 ? 7.377 -15.433 -4.107 1.00 92.00 274 VAL A C 1
ATOM 2256 O O . VAL A 1 274 ? 7.479 -14.233 -4.379 1.00 92.00 274 VAL A O 1
ATOM 2259 N N . PRO A 1 275 ? 8.105 -16.001 -3.124 1.00 90.19 275 PRO A N 1
ATOM 2260 C CA . PRO A 1 275 ? 8.991 -15.228 -2.264 1.00 90.19 275 PRO A CA 1
ATOM 2261 C C . PRO A 1 275 ? 10.101 -14.506 -3.051 1.00 90.19 275 PRO A C 1
ATOM 2263 O O . PRO A 1 275 ? 10.864 -15.150 -3.786 1.00 90.19 275 PRO A O 1
ATOM 2266 N N . PRO A 1 276 ? 10.284 -13.186 -2.865 1.00 89.19 276 PRO A N 1
ATOM 2267 C CA . PRO A 1 276 ? 11.263 -12.404 -3.624 1.00 89.19 276 PRO A CA 1
ATOM 2268 C C . PRO A 1 276 ? 12.715 -12.818 -3.345 1.00 89.19 276 PRO A C 1
ATOM 2270 O O . PRO A 1 276 ? 13.613 -12.573 -4.150 1.00 89.19 276 PRO A O 1
ATOM 2273 N N . GLN A 1 277 ? 12.981 -13.466 -2.210 1.00 89.44 277 GLN A N 1
ATOM 2274 C CA . GLN A 1 277 ? 14.306 -13.991 -1.884 1.00 89.44 277 GLN A CA 1
ATOM 2275 C C . GLN A 1 277 ? 14.693 -15.140 -2.822 1.00 89.44 277 GLN A C 1
ATOM 2277 O O . GLN A 1 277 ? 15.871 -15.264 -3.160 1.00 89.44 277 GLN A O 1
ATOM 2282 N N . ILE A 1 278 ? 13.719 -15.939 -3.272 1.00 91.19 278 ILE A N 1
ATOM 2283 C CA . ILE A 1 278 ? 13.951 -17.047 -4.205 1.00 91.19 278 ILE A CA 1
ATOM 2284 C C . ILE A 1 278 ? 14.210 -16.491 -5.604 1.00 91.19 278 ILE A C 1
ATOM 2286 O O . ILE A 1 278 ? 15.213 -16.835 -6.218 1.00 91.19 278 ILE A O 1
ATOM 2290 N N . THR A 1 279 ? 13.394 -15.556 -6.086 1.00 89.06 279 THR A N 1
ATOM 2291 C CA . THR A 1 279 ? 13.604 -14.961 -7.420 1.00 89.06 279 THR A CA 1
ATOM 2292 C C . THR A 1 279 ? 14.835 -14.056 -7.486 1.00 89.06 279 THR A C 1
ATOM 2294 O O . THR A 1 279 ? 15.454 -13.935 -8.541 1.00 89.06 279 THR A O 1
ATOM 2297 N N . GLY A 1 280 ? 15.226 -13.432 -6.371 1.00 87.12 280 GLY A N 1
ATOM 2298 C CA . GLY A 1 280 ? 16.381 -12.536 -6.309 1.00 87.12 280 GLY A CA 1
ATOM 2299 C C . GLY A 1 280 ? 17.726 -13.216 -6.032 1.00 87.12 280 GLY A C 1
ATOM 2300 O O . GLY A 1 280 ? 18.766 -12.651 -6.378 1.00 87.12 280 GLY A O 1
ATOM 2301 N N . ARG A 1 281 ? 17.743 -14.381 -5.368 1.00 89.38 281 ARG A N 1
ATOM 2302 C CA . ARG A 1 281 ? 18.987 -15.057 -4.935 1.00 89.38 281 ARG A CA 1
ATOM 2303 C C . ARG A 1 281 ? 19.022 -16.563 -5.192 1.00 89.38 281 ARG A C 1
ATOM 2305 O O . ARG A 1 281 ? 20.081 -17.160 -5.010 1.00 89.38 281 ARG A O 1
ATOM 2312 N N . GLY A 1 282 ? 17.898 -17.167 -5.556 1.00 90.25 282 GLY A N 1
ATOM 2313 C CA . GLY A 1 282 ? 17.799 -18.587 -5.863 1.00 90.25 282 GLY A CA 1
ATOM 2314 C C . GLY A 1 282 ? 18.361 -18.933 -7.238 1.00 90.25 282 GLY A C 1
ATOM 2315 O O . GLY A 1 282 ? 18.676 -18.076 -8.067 1.00 90.25 282 GLY A O 1
ATOM 2316 N N . THR A 1 283 ? 18.498 -20.229 -7.468 1.00 93.75 283 THR A N 1
ATOM 2317 C CA . THR A 1 283 ? 18.812 -20.810 -8.771 1.00 93.75 283 THR A CA 1
ATOM 2318 C C . THR A 1 283 ? 17.537 -20.974 -9.608 1.00 93.75 283 THR A C 1
ATOM 2320 O O . THR A 1 283 ? 16.440 -20.999 -9.051 1.00 93.75 283 THR A O 1
ATOM 2323 N N . PRO A 1 284 ? 17.641 -21.157 -10.939 1.00 92.19 284 PRO A N 1
ATOM 2324 C CA . PRO A 1 284 ? 16.483 -21.521 -11.759 1.00 92.19 284 PRO A CA 1
ATOM 2325 C C . PRO A 1 284 ? 15.729 -22.746 -11.222 1.00 92.19 284 PRO A C 1
ATOM 2327 O O . PRO A 1 284 ? 14.506 -22.755 -11.218 1.00 92.19 284 PRO A O 1
ATOM 2330 N N . HIS A 1 285 ? 16.453 -23.730 -10.679 1.00 93.50 285 HIS A N 1
ATOM 2331 C CA . HIS A 1 285 ? 15.854 -24.903 -10.048 1.00 93.50 285 HIS A CA 1
ATOM 2332 C C . HIS A 1 285 ? 15.048 -24.546 -8.792 1.00 93.50 285 HIS A C 1
ATOM 2334 O O . HIS A 1 285 ? 13.962 -25.082 -8.599 1.00 93.50 285 HIS A O 1
ATOM 2340 N N . ASP A 1 286 ? 15.538 -23.629 -7.952 1.00 92.69 286 ASP A N 1
ATOM 2341 C CA . ASP A 1 286 ? 14.784 -23.177 -6.776 1.00 92.69 286 ASP A CA 1
ATOM 2342 C C . ASP A 1 286 ? 13.480 -22.487 -7.187 1.00 92.69 286 ASP A C 1
ATOM 2344 O O . ASP A 1 286 ? 12.472 -22.654 -6.513 1.00 92.69 286 ASP A O 1
ATOM 2348 N N . VAL A 1 287 ? 13.490 -21.751 -8.305 1.00 90.00 287 VAL A N 1
ATOM 2349 C CA . VAL A 1 287 ? 12.303 -21.077 -8.854 1.00 90.00 287 VAL A CA 1
ATOM 2350 C C . VAL A 1 287 ? 11.310 -22.080 -9.452 1.00 90.00 287 VAL A C 1
ATOM 2352 O O . VAL A 1 287 ? 10.111 -21.972 -9.216 1.00 90.00 287 VAL A O 1
ATOM 2355 N N . GLU A 1 288 ? 11.785 -23.072 -10.205 1.00 90.44 288 GLU A N 1
ATOM 2356 C CA . GLU A 1 288 ? 10.933 -24.105 -10.817 1.00 90.44 288 GLU A CA 1
ATOM 2357 C C . GLU A 1 288 ? 10.228 -24.996 -9.784 1.00 90.44 288 GLU A C 1
ATOM 2359 O O . GLU A 1 288 ? 9.163 -25.537 -10.075 1.00 90.44 288 GLU A O 1
ATOM 2364 N N . ASN A 1 289 ? 10.804 -25.142 -8.587 1.00 90.00 289 ASN A N 1
ATOM 2365 C CA . ASN A 1 289 ? 10.273 -25.991 -7.518 1.00 90.00 289 ASN A CA 1
ATOM 2366 C C . ASN A 1 289 ? 9.589 -25.205 -6.392 1.00 90.00 289 ASN A C 1
ATOM 2368 O O . ASN A 1 289 ? 9.445 -25.730 -5.284 1.00 90.00 289 ASN A O 1
ATOM 2372 N N . ILE A 1 290 ? 9.172 -23.961 -6.646 1.00 83.31 290 ILE A N 1
ATOM 2373 C CA . ILE A 1 290 ? 8.303 -23.242 -5.711 1.00 83.31 290 ILE A CA 1
ATOM 2374 C C . ILE A 1 290 ? 6.958 -23.977 -5.674 1.00 83.31 290 ILE A C 1
ATOM 2376 O O . ILE A 1 290 ? 6.300 -24.121 -6.704 1.00 83.31 290 ILE A O 1
ATOM 2380 N N . ALA A 1 291 ? 6.604 -24.478 -4.490 1.00 61.16 291 ALA A N 1
ATOM 2381 C CA . ALA A 1 291 ? 5.340 -25.156 -4.218 1.00 61.16 291 ALA A CA 1
ATOM 2382 C C . ALA A 1 291 ? 4.194 -24.157 -4.043 1.00 61.16 291 ALA A C 1
ATOM 2384 O O . ALA A 1 291 ? 4.418 -23.128 -3.363 1.00 61.16 291 ALA A O 1
#

Organism: NCBI:txid412755

Secondary structure (DSSP, 8-state):
--S--HHHHHH-HHHHHHHHHHHHHHTT--SEE--S-THHHHH-SSSSTT-TTTS-EE--BTTBPPEE-----S-GGGHHHHHHHTTGGG---GGGHHHHHHHHHHHTTS-HHHHHHHTT-EES-SEEE--HHHHHHHHH-HHHHHHHHHH-HHHHHHHHHHHHHHHHHTHHHHHHHH--TTS--EEEEEE-TT-TTTS-HHHHHHHHHHHHHHHHHHHHTTPEEEEEE-S--GGGGGGGGGSPTTSEEEEESSS-HHHHHHHHTTT-EEE----HHHHHHS-HHHHHT--

Foldseek 3Di:
DQPDFQQCQQPVQVVQVVVQVVVQVVVVHDQAAAHTHPNLQCLDPALDPNDVQQWDKDPDDGNRHIDTPQDQQDDPVCLVVCLVPNCVVRGDCPVSNVVNVVSVVVVVPDCVVVVCVVVVHYYPAQAEFEAQLQSVCSNRPLVRSLVCLVPPVVSSLSSRVSHLVVRLVRCVVSLVVQDDPPDAHAYEYEDERLACVSPPVVSVVSVLVSVVVSLVSCVVSVHAYEYEYADENLVPLLSVVPDAAPRYEYEDENYDVVSNCVRCVRRYHYHDYDHVCCVVPNDPVSVVPDD